Protein AF-A0A814SJB3-F1 (afdb_monomer)

pLDDT: mean 70.41, std 17.56, range [35.12, 92.81]

Structure (mmCIF, N/CA/C/O backbone):
data_AF-A0A814SJB3-F1
#
_entry.id   AF-A0A814SJB3-F1
#
loop_
_atom_site.group_PDB
_atom_site.id
_atom_site.type_symbol
_atom_site.label_atom_id
_atom_site.label_alt_id
_atom_site.label_comp_id
_atom_site.label_asym_id
_atom_site.label_entity_id
_atom_site.label_seq_id
_atom_site.pdbx_PDB_ins_code
_atom_site.Cartn_x
_atom_site.Cartn_y
_atom_site.Cartn_z
_atom_site.occupancy
_atom_site.B_iso_or_equiv
_atom_site.auth_seq_id
_atom_site.auth_comp_id
_atom_site.auth_asym_id
_atom_site.auth_atom_id
_atom_site.pdbx_PDB_model_num
ATOM 1 N N . MET A 1 1 ? -12.995 17.004 39.847 1.00 42.00 1 MET A N 1
ATOM 2 C CA . MET A 1 1 ? -12.970 17.466 38.442 1.00 42.00 1 MET A CA 1
ATOM 3 C C . MET A 1 1 ? -11.602 18.059 38.193 1.00 42.00 1 MET A C 1
ATOM 5 O O . MET A 1 1 ? -11.285 19.105 38.742 1.00 42.00 1 MET A O 1
ATOM 9 N N . ASP A 1 2 ? -10.776 17.293 37.499 1.00 42.28 2 ASP A N 1
ATOM 10 C CA . ASP A 1 2 ? -9.325 17.424 37.468 1.00 42.28 2 ASP A CA 1
ATOM 11 C C . ASP A 1 2 ? -8.853 18.627 36.618 1.00 42.28 2 ASP A C 1
ATOM 13 O O . ASP A 1 2 ? -9.496 19.002 35.632 1.00 42.28 2 ASP A O 1
ATOM 17 N N . LEU A 1 3 ? -7.743 19.263 37.012 1.00 37.38 3 LEU A N 1
ATOM 18 C CA . LEU A 1 3 ? -7.146 20.431 36.334 1.00 37.38 3 LEU A CA 1
ATOM 19 C C . LEU A 1 3 ? -6.819 20.128 34.859 1.00 37.38 3 LEU A C 1
ATOM 21 O O . LEU A 1 3 ? -6.894 21.016 34.003 1.00 37.38 3 LEU A O 1
ATOM 25 N N . SER A 1 4 ? -6.545 18.856 34.557 1.00 51.12 4 SER A N 1
ATOM 26 C CA . SER A 1 4 ? -6.385 18.295 33.213 1.00 51.12 4 SER A CA 1
ATOM 27 C C . SER A 1 4 ? -7.613 18.559 32.326 1.00 51.12 4 SER A C 1
ATOM 29 O O . SER A 1 4 ? -7.476 19.128 31.241 1.00 51.12 4 SER A O 1
ATOM 31 N N . HIS A 1 5 ? -8.819 18.278 32.826 1.00 47.84 5 HIS A N 1
ATOM 32 C CA . HIS A 1 5 ? -10.085 18.407 32.102 1.00 47.84 5 HIS A CA 1
ATOM 33 C C . HIS A 1 5 ? -10.457 19.870 31.806 1.00 47.84 5 HIS A C 1
ATOM 35 O O . HIS A 1 5 ? -10.924 20.190 30.713 1.00 47.84 5 HIS A O 1
ATOM 41 N N . ARG A 1 6 ? -10.203 20.796 32.745 1.00 47.91 6 ARG A N 1
ATOM 42 C CA . ARG A 1 6 ? -10.391 22.244 32.503 1.00 47.91 6 ARG A CA 1
ATOM 43 C C . ARG A 1 6 ? -9.400 22.783 31.475 1.00 47.91 6 ARG A C 1
ATOM 45 O O . ARG A 1 6 ? -9.793 23.553 30.603 1.00 47.91 6 ARG A O 1
ATOM 52 N N . SER A 1 7 ? -8.136 22.358 31.548 1.00 51.00 7 SER A N 1
ATOM 53 C CA . SER A 1 7 ? -7.118 22.756 30.568 1.00 51.00 7 SER A CA 1
ATOM 54 C C . SER A 1 7 ? -7.444 22.247 29.159 1.00 51.00 7 SER A C 1
ATOM 56 O O . SER A 1 7 ? -7.226 22.961 28.183 1.00 51.00 7 SER A O 1
ATOM 58 N N . PHE A 1 8 ? -8.026 21.050 29.064 1.00 53.66 8 PHE A N 1
ATOM 59 C CA . PHE A 1 8 ? -8.480 20.446 27.818 1.00 53.66 8 PHE A CA 1
ATOM 60 C C . PHE A 1 8 ? -9.672 21.206 27.216 1.00 53.66 8 PHE A C 1
ATOM 62 O O . PHE A 1 8 ? -9.621 21.599 26.054 1.00 53.66 8 PHE A O 1
ATOM 69 N N . GLN A 1 9 ? -10.703 21.496 28.017 1.00 52.62 9 GLN A N 1
ATOM 70 C CA . GLN A 1 9 ? -11.877 22.264 27.581 1.00 52.62 9 GLN A CA 1
ATOM 71 C C . GLN A 1 9 ? -11.512 23.674 27.096 1.00 52.62 9 GLN A C 1
ATOM 73 O O . GLN A 1 9 ? -12.018 24.116 26.070 1.00 52.62 9 GLN A O 1
ATOM 78 N N . LEU A 1 10 ? -10.585 24.358 27.775 1.00 51.97 10 LEU A N 1
ATOM 79 C CA . LEU A 1 10 ? -10.090 25.675 27.354 1.00 51.97 10 LEU A CA 1
ATOM 80 C C . LEU A 1 10 ? -9.349 25.616 26.014 1.00 51.97 10 LEU A C 1
ATOM 82 O O . LEU A 1 10 ? -9.573 26.463 25.152 1.00 51.97 10 LEU A O 1
ATOM 86 N N . ARG A 1 11 ? -8.496 24.604 25.811 1.00 55.56 11 ARG A N 1
ATOM 87 C CA . ARG A 1 11 ? -7.785 24.411 24.538 1.00 55.56 11 ARG A CA 1
ATOM 88 C C . ARG A 1 11 ? -8.739 24.045 23.407 1.00 55.56 11 ARG A C 1
ATOM 90 O O . ARG A 1 11 ? -8.587 24.570 22.314 1.00 55.56 11 ARG A O 1
ATOM 97 N N . LEU A 1 12 ? -9.729 23.195 23.675 1.00 55.12 12 LEU A N 1
ATOM 98 C CA . LEU A 1 12 ? -10.770 22.819 22.722 1.00 55.12 12 LEU A CA 1
ATOM 99 C C . LEU A 1 12 ? -11.645 24.021 22.335 1.00 55.12 12 LEU A C 1
ATOM 101 O O . LEU A 1 12 ? -11.939 24.217 21.158 1.00 55.12 12 LEU A O 1
ATOM 105 N N . HIS A 1 13 ? -12.012 24.860 23.305 1.00 57.00 13 HIS A N 1
ATOM 106 C CA . HIS A 1 13 ? -12.798 26.063 23.053 1.00 57.00 13 HIS A CA 1
ATOM 107 C C . HIS A 1 13 ? -11.998 27.114 22.270 1.00 57.00 13 HIS A C 1
ATOM 109 O O . HIS A 1 13 ? -12.522 27.686 21.314 1.00 57.00 13 HIS A O 1
ATOM 115 N N . ALA A 1 14 ? -10.713 27.302 22.598 1.00 53.25 14 ALA A N 1
ATOM 116 C CA . ALA A 1 14 ? -9.792 28.108 21.797 1.00 53.25 14 ALA A CA 1
ATOM 117 C C . ALA A 1 14 ? -9.692 27.582 20.357 1.00 53.25 14 ALA A C 1
ATOM 119 O O . ALA A 1 14 ? -9.569 28.364 19.420 1.00 53.25 14 ALA A O 1
ATOM 120 N N . PHE A 1 15 ? -9.822 26.265 20.178 1.00 53.88 15 PHE A N 1
ATOM 121 C CA . PHE A 1 15 ? -9.783 25.607 18.880 1.00 53.88 15 PHE A CA 1
ATOM 122 C C . PHE A 1 15 ? -11.033 25.854 18.017 1.00 53.88 15 PHE A C 1
ATOM 124 O O . PHE A 1 15 ? -10.945 26.028 16.803 1.00 53.88 15 PHE A O 1
ATOM 131 N N . GLN A 1 16 ? -12.209 25.923 18.644 1.00 53.19 16 GLN A N 1
ATOM 132 C CA . GLN A 1 16 ? -13.479 26.230 17.974 1.00 53.19 16 GLN A CA 1
ATOM 133 C C . GLN A 1 16 ? -13.567 27.680 17.467 1.00 53.19 16 GLN A C 1
ATOM 135 O O . GLN A 1 16 ? -14.375 27.963 16.586 1.00 53.19 16 GLN A O 1
ATOM 140 N N . LEU A 1 17 ? -12.729 28.585 17.983 1.00 52.19 17 LEU A N 1
ATOM 141 C CA . LEU A 1 17 ? -12.671 29.999 17.586 1.00 52.19 17 LEU A CA 1
ATOM 142 C C . LEU A 1 17 ? -11.760 30.260 16.368 1.00 52.19 17 LEU A C 1
ATOM 144 O O . LEU A 1 17 ? -11.830 31.326 15.760 1.00 52.19 17 LEU A O 1
ATOM 148 N N . ILE A 1 18 ? -10.948 29.279 15.958 1.00 51.25 18 ILE A N 1
ATOM 149 C CA . ILE A 1 18 ? -9.977 29.394 14.853 1.00 51.25 18 ILE A CA 1
ATOM 150 C C . ILE A 1 18 ? -10.600 29.575 13.443 1.00 51.25 18 ILE A C 1
ATOM 152 O O . ILE A 1 18 ? -9.919 30.159 12.600 1.00 51.25 18 ILE A O 1
ATOM 156 N N . PRO A 1 19 ? -11.863 29.199 13.119 1.00 44.31 19 PRO A N 1
ATOM 157 C CA . PRO A 1 19 ? -12.433 29.425 11.780 1.00 44.31 19 PRO A CA 1
ATOM 158 C C . PRO A 1 19 ? -12.421 30.882 11.280 1.00 44.31 19 PRO A C 1
ATOM 160 O O . PRO A 1 19 ? -12.696 31.109 10.106 1.00 44.31 19 PRO A O 1
ATOM 163 N N . GLN A 1 20 ? -12.116 31.859 12.142 1.00 49.59 20 GLN A N 1
ATOM 164 C CA . GLN A 1 20 ? -12.014 33.279 11.796 1.00 49.59 20 GLN A CA 1
ATOM 165 C C . GLN A 1 20 ? -10.610 33.734 11.350 1.00 49.59 20 GLN A C 1
ATOM 167 O O . GLN A 1 20 ? -10.449 34.887 10.957 1.00 49.59 20 GLN A O 1
ATOM 172 N N . VAL A 1 21 ? -9.591 32.869 11.397 1.00 48.34 21 VAL A N 1
ATOM 173 C CA . VAL A 1 21 ? -8.206 33.240 11.066 1.00 48.34 21 VAL A CA 1
ATOM 174 C C . VAL A 1 21 ? -7.893 32.855 9.616 1.00 48.34 21 VAL A C 1
ATOM 176 O O . VAL A 1 21 ? -7.892 31.675 9.267 1.00 48.34 21 VAL A O 1
ATOM 179 N N . GLN A 1 22 ? -7.655 33.853 8.758 1.00 44.88 22 GLN A N 1
ATOM 180 C CA . GLN A 1 22 ? -7.232 33.648 7.367 1.00 44.88 22 GLN A CA 1
ATOM 181 C C . GLN A 1 22 ? -5.849 32.974 7.290 1.00 44.88 22 GLN A C 1
ATOM 183 O O . GLN A 1 22 ? -4.973 33.185 8.126 1.00 44.88 22 GLN A O 1
ATOM 188 N N . ASN A 1 23 ? -5.691 32.128 6.273 1.00 50.22 23 ASN A N 1
ATOM 189 C CA . ASN A 1 23 ? -4.826 30.947 6.241 1.00 50.22 23 ASN A CA 1
ATOM 190 C C . ASN A 1 23 ? -3.366 31.208 5.799 1.00 50.22 23 ASN A C 1
ATOM 192 O O . ASN A 1 23 ? -2.689 30.272 5.384 1.00 50.22 23 ASN A O 1
ATOM 196 N N . ASP A 1 24 ? -2.873 32.448 5.883 1.00 45.34 24 ASP A N 1
ATOM 197 C CA . ASP A 1 24 ? -1.679 32.867 5.122 1.00 45.34 24 ASP A CA 1
ATOM 198 C C . ASP A 1 24 ? -0.420 33.129 5.970 1.00 45.34 24 ASP A C 1
ATOM 200 O O . ASP A 1 24 ? 0.583 33.615 5.453 1.00 45.34 24 ASP A O 1
ATOM 204 N N . ASN A 1 25 ? -0.425 32.807 7.270 1.00 53.53 25 ASN A N 1
ATOM 205 C CA . ASN A 1 25 ? 0.706 33.113 8.154 1.00 53.53 25 ASN A CA 1
ATOM 206 C C . ASN A 1 25 ? 1.358 31.847 8.750 1.00 53.53 25 ASN A C 1
ATOM 208 O O . ASN A 1 25 ? 0.787 31.185 9.623 1.00 53.53 25 ASN A O 1
ATOM 212 N N . CYS A 1 26 ? 2.574 31.518 8.296 1.00 47.25 26 CYS A N 1
ATOM 213 C CA . CYS A 1 26 ? 3.340 30.325 8.692 1.00 47.25 26 CYS A CA 1
ATOM 214 C C . CYS A 1 26 ? 3.561 30.204 10.211 1.00 47.25 26 CYS A C 1
ATOM 216 O O . CYS A 1 26 ? 3.592 29.094 10.749 1.00 47.25 26 CYS A O 1
ATOM 218 N N . ASP A 1 27 ? 3.681 31.328 10.920 1.00 50.53 27 ASP A N 1
ATOM 219 C CA . ASP A 1 27 ? 3.873 31.336 12.374 1.00 50.53 27 ASP A CA 1
ATOM 220 C C . ASP A 1 27 ? 2.594 30.953 13.125 1.00 50.53 27 ASP A C 1
ATOM 222 O O . ASP A 1 27 ? 2.645 30.222 14.118 1.00 50.53 27 ASP A O 1
ATOM 226 N N . ILE A 1 28 ? 1.433 31.356 12.597 1.00 56.06 28 ILE A N 1
ATOM 227 C CA . ILE A 1 28 ? 0.125 30.925 13.100 1.00 56.06 28 ILE A CA 1
ATOM 228 C C . ILE A 1 28 ? -0.043 29.426 12.843 1.00 56.06 28 ILE A C 1
ATOM 230 O O . ILE A 1 28 ? -0.414 28.699 13.760 1.00 56.06 28 ILE A O 1
ATOM 234 N N . ALA A 1 29 ? 0.313 28.925 11.656 1.00 49.00 29 ALA A N 1
ATOM 235 C CA . ALA A 1 29 ? 0.274 27.491 11.359 1.00 49.00 29 ALA A CA 1
ATOM 236 C C . ALA A 1 29 ? 1.174 26.666 12.305 1.00 49.00 29 ALA A C 1
ATOM 238 O O . ALA A 1 29 ? 0.761 25.609 12.788 1.00 49.00 29 ALA A O 1
ATOM 239 N N . ARG A 1 30 ? 2.373 27.166 12.646 1.00 52.19 30 ARG A N 1
ATOM 240 C CA . ARG A 1 30 ? 3.279 26.537 13.627 1.00 52.19 30 ARG A CA 1
ATOM 241 C C . ARG A 1 30 ? 2.713 26.517 15.045 1.00 52.19 30 ARG A C 1
ATOM 243 O O . ARG A 1 30 ? 2.756 25.476 15.705 1.00 52.19 30 ARG A O 1
ATOM 250 N N . LEU A 1 31 ? 2.173 27.641 15.512 1.00 57.50 31 LEU A N 1
ATOM 251 C CA . LEU A 1 31 ? 1.515 27.745 16.819 1.00 57.50 31 LEU A CA 1
ATOM 252 C C . LEU A 1 31 ? 0.295 26.824 16.902 1.00 57.50 31 LEU A C 1
ATOM 254 O O . LEU A 1 31 ? 0.159 26.071 17.867 1.00 57.50 31 LEU A O 1
ATOM 258 N N . LEU A 1 32 ? -0.542 26.823 15.863 1.00 54.84 32 LEU A N 1
ATOM 259 C CA . LEU A 1 32 ? -1.702 25.945 15.747 1.00 54.84 32 LEU A CA 1
ATOM 260 C C . LEU A 1 32 ? -1.299 24.472 15.720 1.00 54.84 32 LEU A C 1
ATOM 262 O O . LEU A 1 32 ? -1.929 23.666 16.397 1.00 54.84 32 LEU A O 1
ATOM 266 N N . GLY A 1 33 ? -0.226 24.111 15.017 1.00 53.88 33 GLY A N 1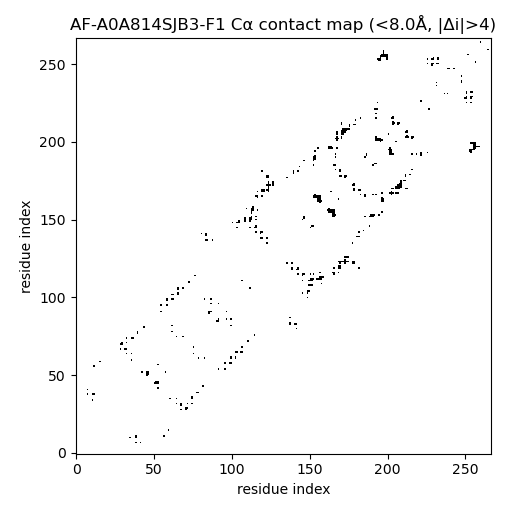
ATOM 267 C CA . GLY A 1 33 ? 0.304 22.750 15.012 1.00 53.88 33 GLY A CA 1
ATOM 268 C C . GLY A 1 33 ? 0.844 22.291 16.369 1.00 53.88 33 GLY A C 1
ATOM 269 O O . GLY A 1 33 ? 0.597 21.156 16.776 1.00 53.88 33 GLY A O 1
ATOM 270 N N . SER A 1 34 ? 1.513 23.175 17.115 1.00 58.31 34 SER A N 1
ATOM 271 C CA . SER A 1 34 ? 1.958 22.908 18.493 1.00 58.31 34 SER A CA 1
ATOM 272 C C . SER A 1 34 ? 0.775 22.729 19.456 1.00 58.31 34 SER A C 1
ATOM 274 O O . SER A 1 34 ? 0.745 21.793 20.261 1.00 58.31 34 SER A O 1
ATOM 276 N N . LEU A 1 35 ? -0.259 23.567 19.319 1.00 60.22 35 LEU A N 1
ATOM 277 C CA . LEU A 1 35 ? -1.529 23.428 20.037 1.00 60.22 35 LEU A CA 1
ATOM 278 C C . LEU A 1 35 ? -2.230 22.110 19.693 1.00 60.22 35 LEU A C 1
ATOM 280 O O . LEU A 1 35 ? -2.622 21.388 20.610 1.00 60.22 35 LEU A O 1
ATOM 284 N N . CYS A 1 36 ? -2.317 21.755 18.407 1.00 56.19 36 CYS A N 1
ATOM 285 C CA . CYS A 1 36 ? -2.839 20.466 17.955 1.00 56.19 36 CYS A CA 1
ATOM 286 C C . CYS A 1 36 ? -2.078 19.314 18.602 1.00 56.19 36 CYS A C 1
ATOM 288 O O . CYS A 1 36 ? -2.708 18.417 19.145 1.00 56.19 36 CYS A O 1
ATOM 290 N N . TYR A 1 37 ? -0.742 19.343 18.603 1.00 54.84 37 TYR A N 1
ATOM 291 C CA . TYR A 1 37 ? 0.080 18.295 19.212 1.00 54.84 37 TYR A CA 1
ATOM 292 C C . TYR A 1 37 ? -0.196 18.133 20.708 1.00 54.84 37 TYR A C 1
ATOM 294 O O . TYR A 1 37 ? -0.404 17.018 21.187 1.00 54.84 37 TYR A O 1
ATOM 302 N N . GLY A 1 38 ? -0.250 19.250 21.439 1.00 60.94 38 GLY A N 1
ATOM 303 C CA . GLY A 1 38 ? -0.580 19.249 22.861 1.00 60.94 38 GLY A CA 1
ATOM 304 C C . GLY A 1 38 ? -1.981 18.699 23.134 1.00 60.94 38 GLY A C 1
ATOM 305 O O . GLY A 1 38 ? -2.153 17.894 24.046 1.00 60.94 38 GLY A O 1
ATOM 306 N N . ILE A 1 39 ? -2.967 19.083 22.317 1.00 59.81 39 ILE A N 1
ATOM 307 C CA . ILE A 1 39 ? -4.349 18.597 22.414 1.00 59.81 39 ILE A CA 1
ATOM 308 C C . ILE A 1 39 ? -4.424 17.109 22.059 1.00 59.81 39 ILE A C 1
ATOM 310 O O . ILE A 1 39 ? -5.039 16.360 22.800 1.00 59.81 39 ILE A O 1
ATOM 314 N N . CYS A 1 40 ? -3.765 16.650 20.994 1.00 54.88 40 CYS A N 1
ATOM 315 C CA . CYS A 1 40 ? -3.742 15.240 20.590 1.00 54.88 40 CYS A CA 1
ATOM 316 C C . CYS A 1 40 ? -3.083 14.356 21.656 1.00 54.88 40 CYS A C 1
ATOM 318 O O . CYS A 1 40 ? -3.580 13.275 21.959 1.00 54.88 40 CYS A O 1
ATOM 320 N N . GLY A 1 41 ? -1.991 14.827 22.268 1.00 55.59 41 GLY A N 1
ATOM 321 C CA . GLY A 1 41 ? -1.336 14.128 23.373 1.00 55.59 41 GLY A CA 1
ATOM 322 C C . GLY A 1 41 ? -2.204 14.047 24.631 1.00 55.59 41 GLY A C 1
ATOM 323 O O . GLY A 1 41 ? -2.200 13.023 25.310 1.00 55.59 41 GLY A O 1
ATOM 324 N N . GLN A 1 42 ? -2.975 15.097 24.931 1.00 57.84 42 GLN A N 1
ATOM 325 C CA . GLN A 1 42 ? -3.941 15.082 26.032 1.00 57.84 42 GLN A CA 1
ATOM 326 C C . GLN A 1 42 ? -5.165 14.218 25.709 1.00 57.84 42 GLN A C 1
ATOM 328 O O . GLN A 1 42 ? -5.565 13.435 26.556 1.00 57.84 42 GLN A O 1
ATOM 333 N N . LEU A 1 43 ? -5.705 14.289 24.488 1.00 53.84 43 LEU A N 1
ATOM 334 C CA . LEU A 1 43 ? -6.786 13.430 23.997 1.00 53.84 43 LEU A CA 1
ATOM 335 C C . LEU A 1 43 ? -6.443 11.950 24.123 1.00 53.84 43 LEU A C 1
ATOM 337 O O . LEU A 1 43 ? -7.298 11.172 24.519 1.00 53.84 43 LEU A O 1
ATOM 341 N N . PHE A 1 44 ? -5.205 11.570 23.798 1.00 50.56 44 PHE A N 1
ATOM 342 C CA . PHE A 1 44 ? -4.746 10.192 23.931 1.00 50.56 44 PHE A CA 1
ATOM 343 C C . PHE A 1 44 ? -4.785 9.720 25.388 1.00 50.56 44 PHE A C 1
ATOM 345 O O . PHE A 1 44 ? -5.361 8.676 25.663 1.00 50.56 44 PHE A O 1
ATOM 352 N N . ARG A 1 45 ? -4.249 10.518 26.325 1.00 49.06 45 ARG A N 1
ATOM 353 C CA . ARG A 1 45 ? -4.290 10.187 27.762 1.00 49.06 45 ARG A CA 1
ATOM 354 C C . ARG A 1 45 ? -5.715 10.148 28.301 1.00 49.06 45 ARG A C 1
ATOM 356 O O . ARG A 1 45 ? -6.082 9.215 28.991 1.00 49.06 45 ARG A O 1
ATOM 363 N N . VAL A 1 46 ? -6.529 11.135 27.934 1.00 51.41 46 VAL A N 1
ATOM 364 C CA . VAL A 1 46 ? -7.947 11.222 28.310 1.00 51.41 46 VAL A CA 1
ATOM 365 C C . VAL A 1 46 ? -8.730 10.028 27.745 1.00 51.41 46 VAL A C 1
ATOM 367 O O . VAL A 1 46 ? -9.621 9.523 28.414 1.00 51.41 46 VAL A O 1
ATOM 370 N N . TRP A 1 47 ? -8.385 9.535 26.550 1.00 48.88 47 TRP A N 1
ATOM 371 C CA . TRP A 1 47 ? -8.991 8.336 25.965 1.00 48.88 47 TRP A CA 1
ATOM 372 C C . TRP A 1 47 ? -8.525 7.037 26.636 1.00 48.88 47 TRP A C 1
ATOM 374 O O . TRP A 1 47 ? -9.360 6.172 26.882 1.00 48.88 47 TRP A O 1
ATOM 384 N N . GLU A 1 48 ? -7.236 6.904 26.972 1.00 46.91 48 GLU A N 1
ATOM 385 C CA . GLU A 1 48 ? -6.739 5.791 27.803 1.00 46.91 48 GLU A CA 1
ATOM 386 C C . GLU A 1 48 ? -7.400 5.772 29.190 1.00 46.91 48 GLU A C 1
ATOM 388 O O . GLU A 1 48 ? -7.629 4.702 29.746 1.00 46.91 48 GLU A O 1
ATOM 393 N N . GLU A 1 49 ? -7.750 6.942 29.727 1.00 47.66 49 GLU A N 1
ATOM 394 C CA . GLU A 1 49 ? -8.389 7.119 31.036 1.00 47.66 49 GLU A CA 1
ATOM 395 C C . GLU A 1 49 ? -9.937 7.119 30.983 1.00 47.66 49 GLU A C 1
ATOM 397 O O . GLU A 1 49 ? -10.583 7.508 31.956 1.00 47.66 49 GLU A O 1
ATOM 402 N N . ASP A 1 50 ? -10.556 6.685 29.872 1.00 45.06 50 ASP A N 1
ATOM 403 C CA . ASP A 1 50 ? -12.022 6.602 29.678 1.00 45.06 50 ASP A CA 1
ATOM 404 C C . ASP A 1 50 ? -12.785 7.940 29.848 1.00 45.06 50 ASP A C 1
ATOM 406 O O . ASP A 1 50 ? -14.010 7.985 30.015 1.00 45.06 50 ASP A O 1
ATOM 410 N N . ALA A 1 51 ? -12.087 9.071 29.762 1.00 47.28 51 ALA A N 1
ATOM 411 C CA . ALA A 1 51 ? -12.690 10.383 29.911 1.00 47.28 51 ALA A CA 1
ATOM 412 C C . ALA A 1 51 ? -13.390 10.846 28.613 1.00 47.28 51 ALA A C 1
ATOM 414 O O . ALA A 1 51 ? -12.902 10.719 27.488 1.00 47.28 51 ALA A O 1
ATOM 415 N N . PHE A 1 52 ? -14.603 11.371 28.795 1.00 45.72 52 PHE A N 1
ATOM 416 C CA . PHE A 1 52 ? -15.620 11.606 27.768 1.00 45.72 52 PHE A CA 1
ATOM 417 C C . PHE A 1 52 ? -15.258 12.787 26.847 1.00 45.72 52 PHE A C 1
ATOM 419 O O . PHE A 1 52 ? -15.712 13.916 27.033 1.00 45.72 52 PHE A O 1
ATOM 426 N N . VAL A 1 53 ? -14.432 12.554 25.828 1.00 54.00 53 VAL A N 1
ATOM 427 C CA . VAL A 1 53 ? -14.279 13.512 24.724 1.00 54.00 53 VAL A CA 1
ATOM 428 C C . VAL A 1 53 ? -15.473 13.352 23.786 1.00 54.00 53 VAL A C 1
ATOM 430 O O . VAL A 1 53 ? -15.731 12.254 23.293 1.00 54.00 53 VAL A O 1
ATOM 433 N N . SER A 1 54 ? -16.211 14.434 23.523 1.00 56.81 54 SER A N 1
ATOM 434 C CA . SER A 1 54 ? -17.328 14.387 22.574 1.00 56.81 54 SER A CA 1
ATOM 435 C C . SER A 1 54 ? -16.832 14.078 21.158 1.00 56.81 54 SER A C 1
ATOM 437 O O . SER A 1 54 ? -15.811 14.604 20.708 1.00 56.81 54 SER A O 1
ATOM 439 N N . ILE A 1 55 ? -17.572 13.229 20.441 1.00 55.34 55 ILE A N 1
ATOM 440 C CA . ILE A 1 55 ? -17.231 12.805 19.076 1.00 55.34 55 ILE A CA 1
ATOM 441 C C . ILE A 1 55 ? -17.125 14.014 18.135 1.00 55.34 55 ILE A C 1
ATOM 443 O O . ILE A 1 55 ? -16.186 14.091 17.343 1.00 55.34 55 ILE A O 1
ATOM 447 N N . ASP A 1 56 ? -17.998 15.011 18.294 1.00 54.81 56 ASP A N 1
ATOM 448 C CA . ASP A 1 56 ? -17.953 16.262 17.527 1.00 54.81 56 ASP A CA 1
ATOM 449 C C . ASP A 1 56 ? -16.613 16.992 17.674 1.00 54.81 56 ASP A C 1
ATOM 451 O O . ASP A 1 56 ? -16.047 17.486 16.699 1.00 54.81 56 ASP A O 1
ATOM 455 N N . SER A 1 57 ? -16.049 17.000 18.882 1.00 59.25 57 SER A N 1
ATOM 456 C CA . SER A 1 57 ? -14.749 17.616 19.154 1.00 59.25 57 SER A CA 1
ATOM 457 C C . SER A 1 57 ? -13.614 16.876 18.455 1.00 59.25 57 SER A C 1
ATOM 459 O O . SER A 1 57 ? -12.707 17.504 17.913 1.00 59.25 57 SER A O 1
ATOM 461 N N . LEU A 1 58 ? -13.685 15.545 18.404 1.00 58.12 58 LEU A N 1
ATOM 462 C CA . LEU A 1 58 ? -12.713 14.712 17.695 1.00 58.12 58 LEU A CA 1
ATOM 463 C C . LEU A 1 58 ? -12.798 14.914 16.180 1.00 58.12 58 LEU A C 1
ATOM 465 O O . LEU A 1 58 ? -11.764 15.043 15.529 1.00 58.12 58 LEU A O 1
ATOM 469 N N . VAL A 1 59 ? -14.007 15.012 15.620 1.00 56.72 59 VAL A N 1
ATOM 470 C CA . VAL A 1 59 ? -14.223 15.303 14.193 1.00 56.72 59 VAL A CA 1
ATOM 471 C C . VAL A 1 59 ? -13.704 16.698 13.832 1.00 56.72 59 VAL A C 1
ATOM 473 O O . VAL A 1 59 ? -13.075 16.868 12.786 1.00 56.72 59 VAL A O 1
ATOM 476 N N . ILE A 1 60 ? -13.917 17.698 14.691 1.00 59.75 60 ILE A N 1
ATOM 477 C CA . ILE A 1 60 ? -13.378 19.053 14.503 1.00 59.75 60 ILE A CA 1
ATOM 478 C C . ILE A 1 60 ? -11.846 19.021 14.517 1.00 59.75 60 ILE A C 1
ATOM 480 O O . ILE A 1 60 ? -11.223 19.538 13.590 1.00 59.75 60 ILE A O 1
ATOM 484 N N . ILE A 1 61 ? -11.237 18.376 15.515 1.00 59.50 61 ILE A N 1
ATOM 485 C CA . ILE A 1 61 ? -9.776 18.272 15.642 1.00 59.50 61 ILE A CA 1
ATOM 486 C C . ILE A 1 61 ? -9.178 17.523 14.448 1.00 59.50 61 ILE A C 1
ATOM 488 O O . ILE A 1 61 ? -8.208 18.000 13.860 1.00 59.50 61 ILE A O 1
ATOM 492 N N . ALA A 1 62 ? -9.785 16.412 14.026 1.00 58.50 62 ALA A N 1
ATOM 493 C CA . ALA A 1 62 ? -9.389 15.675 12.829 1.00 58.50 62 ALA A CA 1
ATOM 494 C C . ALA A 1 62 ? -9.455 16.564 11.576 1.00 58.50 62 ALA A C 1
ATOM 496 O O . ALA A 1 62 ? -8.485 16.691 10.838 1.00 58.50 62 ALA A O 1
ATOM 497 N N . ASN A 1 63 ? -10.573 17.255 11.347 1.00 57.97 63 ASN A N 1
ATOM 498 C CA . ASN A 1 63 ? -10.731 18.120 10.176 1.00 57.97 63 ASN A CA 1
ATOM 499 C C . ASN A 1 63 ? -9.714 19.264 10.121 1.00 57.97 63 ASN A C 1
ATOM 501 O O . ASN A 1 63 ? -9.269 19.636 9.037 1.00 57.97 63 ASN A O 1
ATOM 505 N N . TRP A 1 64 ? -9.364 19.840 11.266 1.00 57.38 64 TRP A N 1
ATOM 506 C CA . TRP A 1 64 ? -8.396 20.931 11.349 1.00 57.38 64 TRP A CA 1
ATOM 507 C C . TRP A 1 64 ? -6.959 20.469 11.205 1.00 57.38 64 TRP A C 1
ATOM 509 O O . TRP A 1 64 ? -6.195 21.095 10.480 1.00 57.38 64 TRP A O 1
ATOM 519 N N . THR A 1 65 ? -6.588 19.372 11.851 1.00 56.88 65 THR A N 1
ATOM 520 C CA . THR A 1 65 ? -5.246 18.799 11.702 1.00 56.88 65 THR A CA 1
ATOM 521 C C . THR A 1 65 ? -4.974 18.411 10.257 1.00 56.88 65 THR A C 1
ATOM 523 O O . THR A 1 65 ? -3.954 18.822 9.716 1.00 56.88 65 THR A O 1
ATOM 526 N N . PHE A 1 66 ? -5.944 17.800 9.569 1.00 57.47 66 PHE A N 1
ATOM 527 C CA . PHE A 1 66 ? -5.821 17.536 8.134 1.00 57.47 66 PHE A CA 1
ATOM 528 C C . PHE A 1 66 ? -5.807 18.798 7.254 1.00 57.47 66 PHE A C 1
ATOM 530 O O . PHE A 1 66 ? -5.277 18.753 6.147 1.00 57.47 66 PHE A O 1
ATOM 537 N N . LYS A 1 67 ? -6.357 19.931 7.712 1.00 53.41 67 LYS A N 1
ATOM 538 C CA . LYS A 1 67 ? -6.223 21.227 7.018 1.00 53.41 67 LYS A CA 1
ATOM 539 C C . LYS A 1 67 ? -4.864 21.890 7.263 1.00 53.41 67 LYS A C 1
ATOM 541 O O . LYS A 1 67 ? -4.343 22.537 6.364 1.00 53.41 67 LYS A O 1
ATOM 546 N N . LEU A 1 68 ? -4.297 21.726 8.457 1.00 51.28 68 LEU A N 1
ATOM 547 C CA . LEU A 1 68 ? -2.979 22.246 8.849 1.00 51.28 68 LEU A CA 1
ATOM 548 C C . LEU A 1 68 ? -1.815 21.364 8.344 1.00 51.28 68 LEU A C 1
ATOM 550 O O . LEU A 1 68 ? -0.659 21.782 8.383 1.00 51.28 68 LEU A O 1
ATOM 554 N N . ASN A 1 69 ? -2.134 20.176 7.819 1.00 50.66 69 ASN A N 1
ATOM 555 C CA . ASN A 1 69 ? -1.254 19.120 7.293 1.00 50.66 69 ASN A CA 1
ATOM 556 C C . ASN A 1 69 ? -0.299 19.543 6.163 1.00 50.66 69 ASN A C 1
ATOM 558 O O . ASN A 1 69 ? 0.510 18.738 5.715 1.00 50.66 69 ASN A O 1
ATOM 562 N N . ALA A 1 70 ? -0.375 20.783 5.675 1.00 48.75 70 ALA A N 1
ATOM 563 C CA . ALA A 1 70 ? 0.624 21.313 4.750 1.00 48.75 70 ALA A CA 1
ATOM 564 C C . ALA A 1 70 ? 1.983 21.599 5.431 1.00 48.75 70 ALA A C 1
ATOM 566 O O . ALA A 1 70 ? 2.961 21.807 4.721 1.00 48.75 70 ALA A O 1
ATOM 567 N N . PHE A 1 71 ? 2.072 21.614 6.774 1.00 41.50 71 PHE A N 1
ATOM 568 C CA . PHE A 1 71 ? 3.241 22.182 7.467 1.00 41.50 71 PHE A CA 1
ATOM 569 C C . PHE A 1 71 ? 3.990 21.297 8.494 1.00 41.50 71 PHE A C 1
ATOM 571 O O . PHE A 1 71 ? 5.130 21.644 8.806 1.00 41.50 71 PHE A O 1
ATOM 578 N N . LEU A 1 72 ? 3.443 20.203 9.064 1.00 47.12 72 LEU A N 1
ATOM 579 C CA . LEU A 1 72 ? 4.058 19.541 10.248 1.00 47.12 72 LEU A CA 1
ATOM 580 C C . LEU A 1 72 ? 3.849 18.002 10.346 1.00 47.12 72 LEU A C 1
ATOM 582 O O . LEU A 1 72 ? 3.041 17.527 11.135 1.00 47.12 72 LEU A O 1
ATOM 586 N N . GLY A 1 73 ? 4.678 17.205 9.661 1.00 49.91 73 GLY A N 1
ATOM 587 C CA . GLY A 1 73 ? 4.487 15.748 9.478 1.00 49.91 73 GLY A CA 1
ATOM 588 C C . GLY A 1 73 ? 4.578 14.777 10.683 1.00 49.91 73 GLY A C 1
ATOM 589 O O . GLY A 1 73 ? 4.265 13.604 10.515 1.00 49.91 73 GLY A O 1
ATOM 590 N N . TYR A 1 74 ? 4.989 15.181 11.897 1.00 48.81 74 TYR A N 1
ATOM 591 C CA . TYR A 1 74 ? 5.169 14.238 13.036 1.00 48.81 74 TYR A CA 1
ATOM 592 C C . TYR A 1 74 ? 3.966 14.129 13.988 1.00 48.81 74 TYR A C 1
ATOM 594 O O . TYR A 1 74 ? 3.801 13.123 14.680 1.00 48.81 74 TYR A O 1
ATOM 602 N N . THR A 1 75 ? 3.124 15.158 14.057 1.00 50.62 75 THR A N 1
ATOM 603 C CA . THR A 1 75 ? 1.947 15.203 14.945 1.00 50.62 75 THR A CA 1
ATOM 604 C C . THR A 1 75 ? 0.790 14.356 14.398 1.00 50.62 75 THR A C 1
ATOM 606 O O . THR A 1 75 ? -0.108 13.955 15.138 1.00 50.62 75 THR A O 1
ATOM 609 N N . GLU A 1 76 ? 0.859 14.032 13.109 1.00 58.59 76 GLU A N 1
ATOM 610 C CA . GLU A 1 76 ? -0.221 13.464 12.311 1.00 58.59 76 GLU A CA 1
ATOM 611 C C . GLU A 1 76 ? -0.402 11.955 12.546 1.00 58.59 76 GLU A C 1
ATOM 613 O O . GLU A 1 76 ? -1.523 11.453 12.563 1.00 58.59 76 GLU A O 1
ATOM 618 N N . ILE A 1 77 ? 0.690 11.233 12.816 1.00 61.06 77 ILE A N 1
ATOM 619 C CA . ILE A 1 77 ? 0.693 9.769 12.953 1.00 61.06 77 ILE A CA 1
ATOM 620 C C . ILE A 1 77 ? -0.138 9.308 14.158 1.00 61.06 77 ILE A C 1
ATOM 622 O O . ILE A 1 77 ? -1.015 8.455 14.026 1.00 61.06 77 ILE A O 1
ATOM 626 N N . LYS A 1 78 ? 0.098 9.904 15.335 1.00 60.72 78 LYS A N 1
ATOM 627 C CA . LYS A 1 78 ? -0.623 9.545 16.569 1.00 60.72 78 LYS A CA 1
ATOM 628 C C . LYS A 1 78 ? -2.104 9.894 16.490 1.00 60.72 78 LYS A C 1
ATOM 630 O O . LYS A 1 78 ? -2.941 9.160 17.003 1.00 60.72 78 LYS A O 1
ATOM 635 N N . LEU A 1 79 ? -2.443 11.012 15.853 1.00 63.59 79 LEU A N 1
ATOM 636 C CA . LEU A 1 79 ? -3.839 11.385 15.682 1.00 63.59 79 LEU A CA 1
ATOM 637 C C . LEU A 1 79 ? -4.548 10.450 14.702 1.00 63.59 79 LEU A C 1
ATOM 639 O O . LEU A 1 79 ? -5.689 10.068 14.946 1.00 63.59 79 LEU A O 1
ATOM 643 N N . LEU A 1 80 ? -3.875 10.043 13.627 1.00 67.50 80 LEU A N 1
ATOM 644 C CA . LEU A 1 80 ? -4.428 9.087 12.678 1.00 67.50 80 LEU A CA 1
ATOM 645 C C . LEU A 1 80 ? -4.641 7.712 13.330 1.00 67.50 80 LEU A C 1
ATOM 647 O O . LEU A 1 80 ? -5.676 7.094 13.104 1.00 67.50 80 LEU A O 1
ATOM 651 N N . GLU A 1 81 ? -3.733 7.276 14.206 1.00 66.81 81 GLU A N 1
ATOM 652 C CA . GLU A 1 81 ? -3.932 6.096 15.061 1.00 66.81 81 GLU A CA 1
ATOM 653 C C . GLU A 1 81 ? -5.201 6.207 15.910 1.00 66.81 81 GLU A C 1
ATOM 655 O O . GLU A 1 81 ? -6.029 5.298 15.892 1.00 66.81 81 GLU A O 1
ATOM 660 N N . ILE A 1 82 ? -5.402 7.341 16.587 1.00 65.88 82 ILE A N 1
ATOM 661 C CA . ILE A 1 82 ? -6.607 7.594 17.390 1.00 65.88 82 ILE A CA 1
ATOM 662 C C . ILE A 1 82 ? -7.860 7.580 16.510 1.00 65.88 82 ILE A C 1
ATOM 664 O O . ILE A 1 82 ? -8.826 6.898 16.839 1.00 65.88 82 ILE A O 1
ATOM 668 N N . ILE A 1 83 ? -7.856 8.288 15.377 1.00 67.88 83 ILE A N 1
ATOM 669 C CA . ILE A 1 83 ? -8.993 8.342 14.446 1.00 67.88 83 ILE A CA 1
ATOM 670 C C . ILE A 1 83 ? -9.344 6.940 13.948 1.00 67.88 83 ILE A C 1
ATOM 672 O O . ILE A 1 83 ? -10.518 6.585 13.882 1.00 67.88 83 ILE A O 1
ATOM 676 N N . ILE A 1 84 ? -8.346 6.124 13.626 1.00 69.75 84 ILE A N 1
ATOM 677 C CA . ILE A 1 84 ? -8.556 4.763 13.141 1.00 69.75 84 ILE A CA 1
ATOM 678 C C . ILE A 1 84 ? -9.101 3.859 14.252 1.00 69.75 84 ILE A C 1
ATOM 680 O O . ILE A 1 84 ? -10.070 3.135 14.012 1.00 69.75 84 ILE A O 1
ATOM 684 N N . CYS A 1 85 ? -8.560 3.946 15.470 1.00 67.19 85 CYS A N 1
ATOM 685 C CA . CYS A 1 85 ? -9.108 3.264 16.645 1.00 67.19 85 CYS A CA 1
ATOM 686 C C . CYS A 1 85 ? -10.563 3.680 16.917 1.00 67.19 85 CYS A C 1
ATOM 688 O O . CYS A 1 85 ? -11.406 2.836 17.223 1.00 67.19 85 CYS A O 1
ATOM 690 N N . LEU A 1 86 ? -10.886 4.965 16.750 1.00 65.56 86 LEU A N 1
ATOM 691 C CA . LEU A 1 86 ? -12.242 5.486 16.904 1.00 65.56 86 LEU A CA 1
ATOM 692 C C . LEU A 1 86 ? -13.181 4.938 15.831 1.00 65.56 86 LEU A C 1
ATOM 694 O O . LEU A 1 86 ? -14.232 4.416 16.193 1.00 65.56 86 LEU A O 1
ATOM 698 N N . ILE A 1 87 ? -12.797 4.987 14.548 1.00 67.94 87 ILE A N 1
ATOM 699 C CA . ILE A 1 87 ? -13.573 4.423 13.426 1.00 67.94 87 ILE A CA 1
ATOM 700 C C . ILE A 1 87 ? -13.883 2.939 13.667 1.00 67.94 87 ILE A C 1
ATOM 702 O O . ILE A 1 87 ? -14.972 2.474 13.341 1.00 67.94 87 ILE A O 1
ATOM 706 N N . GLN A 1 88 ? -12.941 2.200 14.254 1.00 67.75 88 GLN A N 1
ATOM 707 C CA . GLN A 1 88 ? -13.107 0.783 14.583 1.00 67.75 88 GLN A CA 1
ATOM 708 C C . GLN A 1 88 ? -13.953 0.543 15.840 1.00 67.75 88 GLN A C 1
ATOM 710 O O . GLN A 1 88 ? -14.469 -0.560 16.037 1.00 67.75 88 GLN A O 1
ATOM 715 N N . SER A 1 89 ? -14.118 1.551 16.697 1.00 66.75 89 SER A N 1
ATOM 716 C CA . SER A 1 89 ? -14.955 1.440 17.885 1.00 66.75 89 SER A CA 1
ATOM 717 C C . SER A 1 89 ? -16.439 1.399 17.497 1.00 66.75 89 SER A C 1
ATOM 719 O O . SER A 1 89 ? -16.920 2.184 16.681 1.00 66.75 89 SER A O 1
ATOM 721 N N . LYS A 1 90 ? -17.221 0.527 18.146 1.00 64.56 90 LYS A N 1
ATOM 722 C CA . LYS A 1 90 ? -18.691 0.485 17.986 1.00 64.56 90 LYS A CA 1
ATOM 723 C C . LYS A 1 90 ? -19.405 1.728 18.554 1.00 64.56 90 LYS A C 1
ATOM 725 O O . LYS A 1 90 ? -20.630 1.750 18.590 1.00 64.56 90 LYS A O 1
ATOM 730 N N . LYS A 1 91 ? -18.655 2.725 19.040 1.00 64.62 91 LYS A N 1
ATOM 731 C CA . LYS A 1 91 ? -19.176 3.918 19.721 1.00 64.62 91 LYS A CA 1
ATOM 732 C C . LYS A 1 91 ? -19.645 5.010 18.744 1.00 64.62 91 LYS A C 1
ATOM 734 O O . LYS A 1 91 ? -20.386 5.887 19.164 1.00 64.62 91 LYS A O 1
ATOM 739 N N . LEU A 1 92 ? -19.238 4.960 17.471 1.00 66.69 92 LEU A N 1
ATOM 740 C CA . LEU A 1 92 ? -19.596 5.960 16.455 1.00 66.69 92 LEU A CA 1
ATOM 741 C C . LEU A 1 92 ? -20.839 5.566 15.649 1.00 66.69 92 LEU A C 1
ATOM 743 O O . LEU A 1 92 ? -20.995 4.412 15.241 1.00 66.69 92 LEU A O 1
ATOM 747 N N . THR A 1 93 ? -21.663 6.556 15.313 1.00 77.12 93 THR A N 1
ATOM 748 C CA . THR A 1 93 ? -22.719 6.436 14.303 1.00 77.12 93 THR A CA 1
ATOM 749 C C . THR A 1 93 ? -22.126 6.304 12.894 1.00 77.12 93 THR A C 1
ATOM 751 O O . THR A 1 93 ? -20.994 6.711 12.620 1.00 77.12 93 THR A O 1
ATOM 754 N N . LYS A 1 94 ? -22.913 5.778 11.944 1.00 78.44 94 LYS A N 1
ATOM 755 C CA . LYS A 1 94 ? -22.487 5.666 10.534 1.00 78.44 94 LYS A CA 1
ATOM 756 C C . LYS A 1 94 ? -22.100 7.021 9.927 1.00 78.44 94 LYS A C 1
ATOM 758 O O . LYS A 1 94 ? -21.140 7.090 9.167 1.00 78.44 94 LYS A O 1
ATOM 763 N N . ASN A 1 95 ? -22.815 8.090 10.281 1.00 77.06 95 ASN A N 1
ATOM 764 C CA . ASN A 1 95 ? -22.554 9.432 9.757 1.00 77.06 95 ASN A CA 1
ATOM 765 C C . ASN A 1 95 ? -21.202 9.975 10.239 1.00 77.06 95 ASN A C 1
ATOM 767 O O . ASN A 1 95 ? -20.446 10.527 9.440 1.00 77.06 95 ASN A O 1
ATOM 771 N N . GLU A 1 96 ? -20.863 9.767 11.512 1.00 71.62 96 GLU A N 1
ATOM 772 C CA . GLU A 1 96 ? -19.579 10.196 12.081 1.00 71.62 96 GLU A CA 1
ATOM 773 C C . GLU A 1 96 ? -18.409 9.394 11.497 1.00 71.62 96 GLU A C 1
ATOM 775 O O . GLU A 1 96 ? -17.381 9.970 11.139 1.00 71.62 96 GLU A O 1
ATOM 780 N N . GLN A 1 97 ? -18.581 8.080 11.305 1.00 74.94 97 GLN A N 1
ATOM 781 C CA . GLN A 1 97 ? -17.587 7.252 10.609 1.00 74.94 97 GLN A CA 1
ATOM 782 C C . GLN A 1 97 ? -17.352 7.755 9.180 1.00 74.94 97 GLN A C 1
ATOM 784 O O . GLN A 1 97 ? -16.207 7.932 8.764 1.00 74.94 97 GLN A O 1
ATOM 789 N N . CYS A 1 98 ? -18.422 8.042 8.432 1.00 80.75 98 CYS A N 1
ATOM 790 C CA . CYS A 1 98 ? -18.312 8.604 7.087 1.00 80.75 98 CYS A CA 1
ATOM 791 C C . CYS A 1 98 ? -17.607 9.966 7.080 1.00 80.75 98 CYS A C 1
ATOM 793 O O . CYS A 1 98 ? -16.805 10.223 6.180 1.00 80.75 98 CYS A O 1
ATOM 795 N N . ALA A 1 99 ? -17.868 10.826 8.069 1.00 73.88 99 ALA A N 1
ATOM 796 C CA . ALA A 1 99 ? -17.196 12.115 8.196 1.00 73.88 99 ALA A CA 1
ATOM 797 C C . ALA A 1 99 ? -15.682 11.937 8.378 1.00 73.88 99 ALA A C 1
ATOM 799 O O . ALA A 1 99 ? -14.918 12.509 7.604 1.00 73.88 99 ALA A O 1
ATOM 800 N N . LEU A 1 100 ? -15.256 11.078 9.311 1.00 73.12 100 LEU A N 1
ATOM 801 C CA . LEU A 1 100 ? -13.837 10.799 9.557 1.00 73.12 100 LEU A CA 1
ATOM 802 C C . LEU A 1 100 ? -13.144 10.165 8.342 1.00 73.12 100 LEU A C 1
ATOM 804 O O . LEU A 1 100 ? -12.041 10.569 7.979 1.00 73.12 100 LEU A O 1
ATOM 808 N N . ILE A 1 101 ? -13.801 9.222 7.659 1.00 80.06 101 ILE A N 1
ATOM 809 C CA . ILE A 1 101 ? -13.277 8.622 6.420 1.00 80.06 101 ILE A CA 1
ATOM 810 C C . ILE A 1 101 ? -13.096 9.689 5.334 1.00 80.06 101 ILE A C 1
ATOM 812 O O . ILE A 1 101 ? -12.079 9.712 4.640 1.00 80.06 101 ILE A O 1
ATOM 816 N N . ASN A 1 102 ? -14.054 10.606 5.187 1.00 77.56 102 ASN A N 1
ATOM 817 C CA . ASN A 1 102 ? -13.937 11.708 4.235 1.00 77.56 102 ASN A CA 1
ATOM 818 C C . ASN A 1 102 ? -12.800 12.669 4.600 1.00 77.56 102 ASN A C 1
ATOM 820 O O . ASN A 1 102 ? -12.148 13.197 3.698 1.00 77.56 102 ASN A O 1
ATOM 824 N N . SER A 1 103 ? -12.516 12.862 5.887 1.00 73.56 103 SER A N 1
ATOM 825 C CA . SER A 1 103 ? -11.348 13.619 6.337 1.00 73.56 103 SER A CA 1
ATOM 826 C C . SER A 1 103 ? -10.042 12.927 5.931 1.00 73.56 103 SER A C 1
ATOM 828 O O . SER A 1 103 ? -9.175 13.579 5.355 1.00 73.56 103 SER A O 1
ATOM 830 N N . ILE A 1 104 ? -9.937 11.602 6.099 1.00 75.69 104 ILE A N 1
ATOM 831 C CA . ILE A 1 104 ? -8.761 10.825 5.659 1.00 75.69 104 ILE A CA 1
ATOM 832 C C . ILE A 1 104 ? -8.587 10.888 4.134 1.00 75.69 104 ILE A C 1
ATOM 834 O O . ILE A 1 104 ? -7.474 11.016 3.629 1.00 75.69 104 ILE A O 1
ATOM 838 N N . ARG A 1 105 ? -9.682 10.864 3.366 1.00 78.81 105 ARG A N 1
ATOM 839 C CA . ARG A 1 105 ? -9.628 11.010 1.899 1.00 78.81 105 ARG A CA 1
ATOM 840 C C . ARG A 1 105 ? -9.043 12.348 1.446 1.00 78.81 105 ARG A C 1
ATOM 842 O O . ARG A 1 105 ? -8.377 12.379 0.410 1.00 78.81 105 ARG A O 1
ATOM 849 N N . ARG A 1 106 ? -9.283 13.422 2.209 1.00 74.31 106 ARG A N 1
ATOM 850 C CA . ARG A 1 106 ? -8.781 14.781 1.936 1.00 74.31 106 ARG A CA 1
ATOM 851 C C . ARG A 1 106 ? -7.292 14.955 2.236 1.00 74.31 106 ARG A C 1
ATOM 853 O O . ARG A 1 106 ? -6.729 15.957 1.809 1.00 74.31 106 ARG A O 1
ATOM 860 N N . ILE A 1 107 ? -6.657 14.001 2.922 1.00 73.62 107 ILE A N 1
ATOM 861 C CA . ILE A 1 107 ? -5.202 13.996 3.100 1.00 73.62 107 ILE A CA 1
ATOM 862 C C . ILE A 1 107 ? -4.540 13.970 1.716 1.00 73.62 107 ILE A C 1
ATOM 864 O O . ILE A 1 107 ? -4.959 13.216 0.826 1.00 73.62 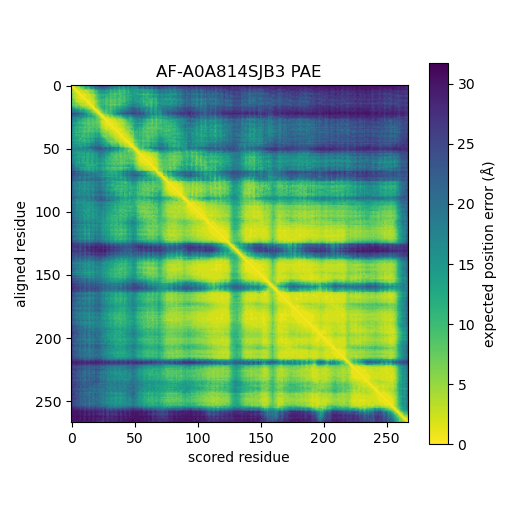107 ILE A O 1
ATOM 868 N N . GLY A 1 108 ? -3.493 14.781 1.553 1.00 69.88 108 GLY A N 1
ATOM 869 C CA . GLY A 1 108 ? -2.650 14.781 0.360 1.00 69.88 108 GLY A CA 1
ATOM 870 C C . GLY A 1 108 ? -2.091 13.391 0.044 1.00 69.88 108 GLY A C 1
ATOM 871 O O . GLY A 1 108 ? -1.960 12.529 0.916 1.00 69.88 108 GLY A O 1
ATOM 872 N N . THR A 1 109 ? -1.771 13.145 -1.223 1.00 74.81 109 THR A N 1
ATOM 873 C CA . THR A 1 109 ? -1.240 11.853 -1.687 1.00 74.81 109 THR A CA 1
ATOM 874 C C . THR A 1 109 ? 0.033 11.461 -0.941 1.00 74.81 109 THR A C 1
ATOM 876 O O . THR A 1 109 ? 0.112 10.341 -0.445 1.00 74.81 109 THR A O 1
ATOM 879 N N . GLU A 1 110 ? 0.967 12.394 -0.765 1.00 72.12 110 GLU A N 1
ATOM 880 C CA . GLU A 1 110 ? 2.218 12.171 -0.029 1.00 72.12 110 GLU A CA 1
ATOM 881 C C . GLU A 1 110 ? 1.980 11.796 1.437 1.00 72.12 110 GLU A C 1
ATOM 883 O O . GLU A 1 110 ? 2.567 10.838 1.935 1.00 72.12 110 GLU A O 1
ATOM 888 N N . GLY A 1 111 ? 1.057 12.490 2.112 1.00 72.81 111 GLY A N 1
ATOM 889 C CA . GLY A 1 111 ? 0.668 12.167 3.485 1.00 72.81 111 GLY A CA 1
ATOM 890 C C . GLY A 1 111 ? 0.089 10.755 3.583 1.00 72.81 111 GLY A C 1
ATOM 891 O O . GLY A 1 111 ? 0.531 9.951 4.400 1.00 72.81 111 GLY A O 1
ATOM 892 N N . LYS A 1 112 ? -0.837 10.393 2.684 1.00 78.94 112 LYS A N 1
ATOM 893 C CA . LYS A 1 112 ? -1.422 9.039 2.641 1.00 78.94 112 LYS A CA 1
ATOM 894 C C . LYS A 1 112 ? -0.368 7.951 2.424 1.00 78.94 112 LYS A C 1
ATOM 896 O O . LYS A 1 112 ? -0.434 6.910 3.077 1.00 78.94 112 LYS A O 1
ATOM 901 N N . GLN A 1 113 ? 0.603 8.191 1.545 1.00 80.31 113 GLN A N 1
ATOM 902 C CA . GLN A 1 113 ? 1.715 7.268 1.289 1.00 80.31 113 GLN A CA 1
ATOM 903 C C . GLN A 1 113 ? 2.642 7.147 2.507 1.00 80.31 113 GLN A C 1
ATOM 905 O O . GLN A 1 113 ? 3.039 6.039 2.882 1.00 80.31 113 GLN A O 1
ATOM 910 N N . HIS A 1 114 ? 2.938 8.267 3.171 1.00 77.88 114 HIS A N 1
ATOM 911 C CA . HIS A 1 114 ? 3.713 8.283 4.408 1.00 77.88 114 HIS A CA 1
ATOM 912 C C . HIS A 1 114 ? 3.028 7.468 5.513 1.00 77.88 114 HIS A C 1
ATOM 914 O O . HIS A 1 114 ? 3.653 6.582 6.093 1.00 77.88 114 HIS A O 1
ATOM 920 N N . PHE A 1 115 ? 1.728 7.673 5.752 1.00 78.81 115 PHE A N 1
ATOM 921 C CA . PHE A 1 115 ? 0.995 6.891 6.752 1.00 78.81 115 PHE A CA 1
ATOM 922 C C . PHE A 1 115 ? 0.958 5.405 6.413 1.00 78.81 115 PHE A C 1
ATOM 924 O O . PHE A 1 115 ? 1.225 4.575 7.280 1.00 78.81 115 PHE A O 1
ATOM 931 N N . LEU A 1 116 ? 0.665 5.058 5.156 1.00 85.19 116 LEU A N 1
ATOM 932 C CA . LEU A 1 116 ? 0.617 3.662 4.723 1.00 85.19 116 LEU A CA 1
ATOM 933 C C . LEU A 1 116 ? 1.946 2.954 5.015 1.00 85.19 116 LEU A C 1
ATOM 935 O O . LEU A 1 116 ? 1.966 1.891 5.635 1.00 85.19 116 LEU A O 1
ATOM 939 N N . THR A 1 117 ? 3.058 3.568 4.610 1.00 83.31 117 THR A N 1
ATOM 940 C CA . THR A 1 117 ? 4.400 3.008 4.818 1.00 83.31 117 THR A CA 1
ATOM 941 C C . THR A 1 117 ? 4.785 2.962 6.297 1.00 83.31 117 THR A C 1
ATOM 943 O O . THR A 1 117 ? 5.384 1.978 6.727 1.00 83.31 117 THR A O 1
ATOM 946 N N . TYR A 1 118 ? 4.368 3.945 7.100 1.00 81.12 118 TYR A N 1
ATOM 947 C CA . TYR A 1 118 ? 4.565 3.950 8.549 1.00 81.12 118 TYR A CA 1
ATOM 948 C C . TYR A 1 118 ? 3.874 2.770 9.252 1.00 81.12 118 TYR A C 1
ATOM 950 O O . TYR A 1 118 ? 4.524 2.039 10.003 1.00 81.12 118 TYR A O 1
ATOM 958 N N . PHE A 1 119 ? 2.581 2.531 8.999 1.00 82.38 119 PHE A N 1
ATOM 959 C CA . PHE A 1 119 ? 1.869 1.412 9.634 1.00 82.38 119 PHE A CA 1
ATOM 960 C C . PHE A 1 119 ? 2.463 0.063 9.243 1.00 82.38 119 PHE A C 1
ATOM 962 O O . PHE A 1 119 ? 2.634 -0.803 10.095 1.00 82.38 119 PHE A O 1
ATOM 969 N N . ILE A 1 120 ? 2.844 -0.101 7.976 1.00 87.25 120 ILE A N 1
ATOM 970 C CA . ILE A 1 120 ? 3.511 -1.318 7.506 1.00 87.25 120 ILE A CA 1
ATOM 971 C C . ILE A 1 120 ? 4.874 -1.490 8.187 1.00 87.25 120 ILE A C 1
ATOM 973 O O . ILE A 1 120 ? 5.220 -2.594 8.601 1.00 87.25 120 ILE A O 1
ATOM 977 N N . GLN A 1 121 ? 5.633 -0.406 8.362 1.00 84.38 121 GLN A N 1
ATOM 978 C CA . GLN A 1 121 ? 6.913 -0.438 9.067 1.00 84.38 121 GLN A CA 1
ATOM 979 C C . GLN A 1 121 ? 6.747 -0.854 10.531 1.00 84.38 121 GLN A C 1
ATOM 981 O O . GLN A 1 121 ? 7.591 -1.592 11.036 1.00 84.38 121 GLN A O 1
ATOM 986 N N . ARG A 1 122 ? 5.663 -0.438 11.201 1.00 79.94 122 ARG A N 1
ATOM 987 C CA . ARG A 1 122 ? 5.338 -0.911 12.556 1.00 79.94 122 ARG A CA 1
ATOM 988 C C . ARG A 1 122 ? 5.102 -2.417 12.583 1.00 79.94 122 ARG A C 1
ATOM 990 O O . ARG A 1 122 ? 5.688 -3.083 13.426 1.00 79.94 122 ARG A O 1
ATOM 997 N N . VAL A 1 123 ? 4.320 -2.955 11.643 1.00 83.19 123 VAL A N 1
ATOM 998 C CA . VAL A 1 123 ? 4.130 -4.415 11.519 1.00 83.19 123 VAL A CA 1
ATOM 999 C C . VAL A 1 123 ? 5.472 -5.119 11.304 1.00 83.19 123 VAL A C 1
ATOM 1001 O O . VAL A 1 123 ? 5.766 -6.113 11.956 1.00 83.19 123 VAL A O 1
ATOM 1004 N N . ALA A 1 124 ? 6.334 -4.576 10.443 1.00 82.44 124 ALA A N 1
ATOM 1005 C CA . ALA A 1 124 ? 7.638 -5.175 10.177 1.00 82.44 124 ALA A CA 1
ATOM 1006 C C . ALA A 1 124 ? 8.599 -5.146 11.388 1.00 82.44 124 ALA A C 1
ATOM 1008 O O . ALA A 1 124 ? 9.419 -6.050 11.516 1.00 82.44 124 ALA A O 1
ATOM 1009 N N . LEU A 1 125 ? 8.509 -4.133 12.266 1.00 75.25 125 LEU A N 1
ATOM 1010 C CA . LEU A 1 125 ? 9.413 -3.931 13.414 1.00 75.25 125 LEU A CA 1
ATOM 1011 C C . LEU A 1 125 ? 8.901 -4.470 14.756 1.00 75.25 125 LEU A C 1
ATOM 1013 O O . LEU A 1 125 ? 9.682 -4.512 15.704 1.00 75.25 125 LEU A O 1
ATOM 1017 N N . ASN A 1 126 ? 7.629 -4.862 14.883 1.00 63.72 126 ASN A N 1
ATOM 1018 C CA . ASN A 1 126 ? 7.019 -5.298 16.154 1.00 63.72 126 ASN A CA 1
ATOM 1019 C C . ASN A 1 126 ? 7.542 -6.653 16.690 1.00 63.72 126 ASN A C 1
ATOM 1021 O O . ASN A 1 126 ? 6.938 -7.277 17.557 1.00 63.72 126 ASN A O 1
ATOM 1025 N N . THR A 1 127 ? 8.709 -7.096 16.240 1.00 53.16 127 THR A N 1
ATO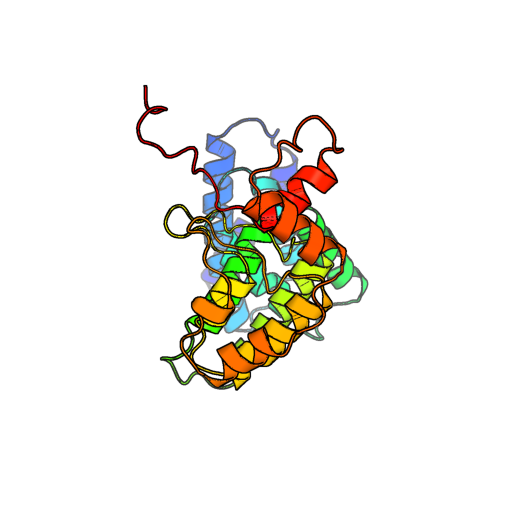M 1026 C CA . THR A 1 127 ? 9.318 -8.398 16.518 1.00 53.16 127 THR A CA 1
ATOM 1027 C C . THR A 1 127 ? 10.027 -8.502 17.875 1.00 53.16 127 THR A C 1
ATOM 1029 O O . THR A 1 127 ? 10.596 -9.550 18.168 1.00 53.16 127 THR A O 1
ATOM 1032 N N . SER A 1 128 ? 9.985 -7.476 18.739 1.00 42.69 128 SER A N 1
ATOM 1033 C CA . SER A 1 128 ? 10.724 -7.477 20.019 1.00 42.69 128 SER A CA 1
ATOM 1034 C C . SER A 1 128 ? 9.911 -7.213 21.289 1.00 42.69 128 SER A C 1
ATOM 1036 O O . SER A 1 128 ? 10.451 -7.393 22.380 1.00 42.69 128 SER A O 1
ATOM 1038 N N . VAL A 1 129 ? 8.627 -6.851 21.210 1.00 42.03 129 VAL A N 1
ATOM 1039 C CA . VAL A 1 129 ? 7.821 -6.624 22.419 1.00 42.03 129 VAL A CA 1
ATOM 1040 C C . VAL A 1 129 ? 6.572 -7.485 22.364 1.00 42.03 129 VAL A C 1
ATOM 1042 O O . VAL A 1 129 ? 5.680 -7.257 21.555 1.00 42.03 129 VAL A O 1
ATOM 1045 N N . GLN A 1 130 ? 6.511 -8.468 23.263 1.00 42.03 130 GLN A N 1
ATOM 1046 C CA . GLN A 1 130 ? 5.323 -9.258 23.576 1.00 42.03 130 GLN A CA 1
ATOM 1047 C C . GLN A 1 130 ? 4.198 -8.380 24.164 1.00 42.03 130 GLN A C 1
ATOM 1049 O O . GLN A 1 130 ? 3.798 -8.546 25.311 1.00 42.03 130 GLN A O 1
ATOM 1054 N N . GLN A 1 131 ? 3.665 -7.439 23.388 1.00 45.47 131 GLN A N 1
ATOM 1055 C CA . GLN A 1 131 ? 2.357 -6.837 23.637 1.00 45.47 131 GLN A CA 1
ATOM 1056 C C . GLN A 1 131 ? 1.363 -7.409 22.624 1.00 45.47 131 GLN A C 1
ATOM 1058 O O . GLN A 1 131 ? 0.944 -6.792 21.648 1.00 45.47 131 GLN A O 1
ATOM 1063 N N . SER A 1 132 ? 1.086 -8.686 22.879 1.00 38.38 132 SER A N 1
ATOM 1064 C CA . SER A 1 132 ? -0.178 -9.399 22.702 1.00 38.38 132 SER A CA 1
ATOM 1065 C C . SER A 1 132 ? -1.308 -8.649 21.978 1.00 38.38 132 SER A C 1
ATOM 1067 O O . SER A 1 132 ? -2.053 -7.869 22.564 1.00 38.38 132 SER A O 1
ATOM 1069 N N . GLY A 1 133 ? -1.512 -9.013 20.709 1.00 43.81 133 GLY A N 1
ATOM 1070 C CA . GLY A 1 133 ? -2.827 -9.237 20.087 1.00 43.81 133 GLY A CA 1
ATOM 1071 C C . GLY A 1 133 ? -3.701 -8.028 19.738 1.00 43.81 133 GLY A C 1
ATOM 1072 O O . GLY A 1 133 ? -4.384 -8.064 18.717 1.00 43.81 133 GLY A O 1
ATOM 1073 N N . GLN A 1 134 ? -3.687 -6.951 20.524 1.00 41.66 134 GLN A N 1
ATOM 1074 C CA . GLN A 1 134 ? -4.647 -5.853 20.371 1.00 41.66 134 GLN A CA 1
ATOM 1075 C C . GLN A 1 134 ? -4.178 -4.801 19.349 1.00 41.66 134 GLN A C 1
ATOM 1077 O O . GLN A 1 134 ? -4.983 -4.319 18.555 1.00 41.66 134 GLN A O 1
ATOM 1082 N N . PHE A 1 135 ? -2.871 -4.513 19.289 1.00 49.09 135 PHE A N 1
ATOM 1083 C CA . PHE A 1 135 ? -2.291 -3.516 18.370 1.00 49.09 135 PHE A CA 1
ATOM 1084 C C . PHE A 1 135 ? -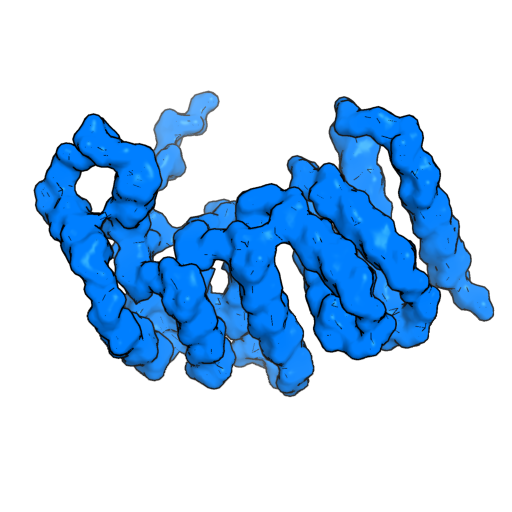2.064 -4.023 16.930 1.00 49.09 135 PHE A C 1
ATOM 1086 O O . PHE A 1 135 ? -2.022 -3.226 15.991 1.00 49.09 135 PHE A O 1
ATOM 1093 N N . SER A 1 136 ? -1.946 -5.340 16.716 1.00 59.56 136 SER A N 1
ATOM 1094 C CA . SER A 1 136 ? -1.784 -5.918 15.367 1.00 59.56 136 SER A CA 1
ATOM 1095 C C . SER A 1 136 ? -3.067 -5.764 14.534 1.00 59.56 136 SER A C 1
ATOM 1097 O O . SER A 1 136 ? -3.031 -5.324 13.382 1.00 59.56 136 SER A O 1
ATOM 1099 N N . PHE A 1 137 ? -4.228 -6.009 15.154 1.00 61.06 137 PHE A N 1
ATOM 1100 C CA . PHE A 1 137 ? -5.527 -5.876 14.492 1.00 61.06 137 PHE A CA 1
ATOM 1101 C C . PHE A 1 137 ? -5.847 -4.428 14.091 1.00 61.06 137 PHE A C 1
ATOM 1103 O O . PHE A 1 137 ? -6.330 -4.178 12.979 1.00 61.06 137 PHE A O 1
ATOM 1110 N N . THR A 1 138 ? -5.551 -3.466 14.972 1.00 67.06 138 THR A N 1
ATOM 1111 C CA . THR A 1 138 ? -5.789 -2.041 14.700 1.00 67.06 138 THR A CA 1
ATOM 1112 C C . THR A 1 138 ? -4.903 -1.541 13.560 1.00 67.06 138 THR A C 1
ATOM 1114 O O . THR A 1 138 ? -5.383 -0.806 12.694 1.00 67.06 138 THR A O 1
ATOM 1117 N N . THR A 1 139 ? -3.657 -2.025 13.490 1.00 75.81 139 THR A N 1
ATOM 1118 C CA . THR A 1 139 ? -2.684 -1.688 12.440 1.00 75.81 139 THR A CA 1
ATOM 1119 C C . THR A 1 139 ? -3.079 -2.250 11.072 1.00 75.81 139 THR A C 1
ATOM 1121 O O . THR A 1 139 ? -3.066 -1.522 10.081 1.00 75.81 139 THR A O 1
ATOM 1124 N N . PHE A 1 140 ? -3.501 -3.516 10.986 1.00 83.50 140 PHE A N 1
ATOM 1125 C CA . PHE A 1 140 ? -3.971 -4.088 9.717 1.00 83.50 140 PHE A CA 1
ATOM 1126 C C . PHE A 1 140 ? -5.184 -3.327 9.163 1.00 83.50 140 PHE A C 1
ATOM 1128 O O . PHE A 1 140 ? -5.259 -2.980 7.982 1.00 83.50 140 PHE A O 1
ATOM 1135 N N . SER A 1 141 ? -6.127 -3.013 10.046 1.00 82.06 141 SER A N 1
ATOM 1136 C CA . SER A 1 141 ? -7.319 -2.248 9.696 1.00 82.06 141 SER A CA 1
ATOM 1137 C C . SER A 1 141 ? -6.982 -0.805 9.287 1.00 82.06 141 SER A C 1
ATOM 1139 O O . SER A 1 141 ? -7.637 -0.264 8.395 1.00 82.06 141 SER A O 1
ATOM 1141 N N . ALA A 1 142 ? -5.928 -0.207 9.859 1.00 81.81 142 ALA A N 1
ATOM 1142 C CA . ALA A 1 142 ? -5.389 1.087 9.437 1.00 81.81 142 ALA A CA 1
ATOM 1143 C C . ALA A 1 142 ? -4.880 1.056 7.990 1.00 81.81 142 ALA A C 1
ATOM 1145 O O . ALA A 1 142 ? -5.268 1.893 7.174 1.00 81.81 142 ALA A O 1
ATOM 1146 N N . ILE A 1 143 ? -4.060 0.052 7.664 1.00 88.31 143 ILE A N 1
ATO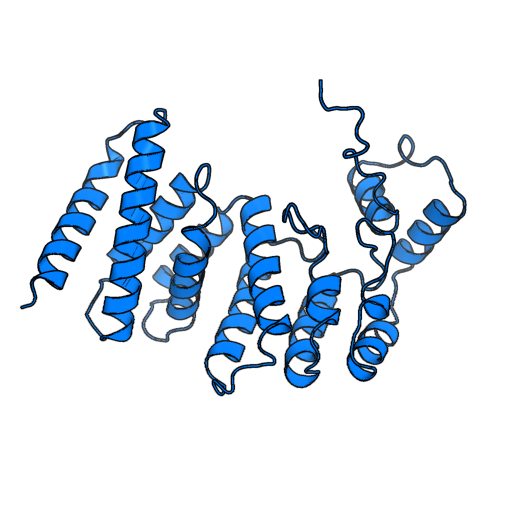M 1147 C CA . ILE A 1 143 ? -3.516 -0.172 6.317 1.00 88.31 143 ILE A CA 1
ATOM 1148 C C . ILE A 1 143 ? -4.667 -0.298 5.314 1.00 88.31 143 ILE A C 1
ATOM 1150 O O . ILE A 1 143 ? -4.702 0.410 4.307 1.00 88.31 143 ILE A O 1
ATOM 1154 N N . ARG A 1 144 ? -5.663 -1.136 5.625 1.00 89.81 144 ARG A N 1
ATOM 1155 C CA . ARG A 1 144 ? -6.843 -1.326 4.774 1.00 89.81 144 ARG A CA 1
ATOM 1156 C C . ARG A 1 144 ? -7.616 -0.026 4.550 1.00 89.81 144 ARG A C 1
ATOM 1158 O O . ARG A 1 144 ? -7.992 0.265 3.415 1.00 89.81 144 ARG A O 1
ATOM 1165 N N . LEU A 1 145 ? -7.845 0.755 5.605 1.00 86.88 145 LEU A N 1
ATOM 1166 C CA . LEU A 1 145 ? -8.576 2.019 5.525 1.00 86.88 145 LEU A CA 1
ATOM 1167 C C . LEU A 1 145 ? -7.841 3.051 4.658 1.00 86.88 145 LEU A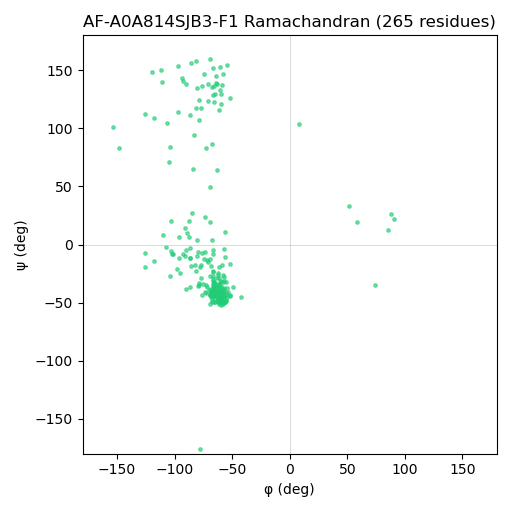 C 1
ATOM 1169 O O . LEU A 1 145 ? -8.463 3.716 3.831 1.00 86.88 145 LEU A O 1
ATOM 1173 N N . LEU A 1 146 ? -6.521 3.169 4.818 1.00 86.94 146 LEU A N 1
ATOM 1174 C CA . LEU A 1 146 ? -5.694 4.089 4.035 1.00 86.94 146 LEU A CA 1
ATOM 1175 C C . LEU A 1 146 ? -5.731 3.746 2.545 1.00 86.94 146 LEU A C 1
ATOM 1177 O O . LEU A 1 146 ? -5.935 4.638 1.720 1.00 86.94 146 LEU A O 1
ATOM 1181 N N . ILE A 1 147 ? -5.629 2.459 2.200 1.00 91.75 147 ILE A N 1
ATOM 1182 C CA . ILE A 1 147 ? -5.758 1.991 0.812 1.00 91.75 147 ILE A CA 1
ATOM 1183 C C . ILE A 1 147 ? -7.154 2.323 0.262 1.00 91.75 147 ILE A C 1
ATOM 1185 O O . ILE A 1 147 ? -7.275 2.886 -0.824 1.00 91.75 147 ILE A O 1
ATOM 1189 N N . GLN A 1 148 ? -8.220 2.087 1.038 1.00 90.19 148 GLN A N 1
ATOM 1190 C CA . GLN A 1 148 ? -9.592 2.470 0.663 1.00 90.19 148 GLN A CA 1
ATOM 1191 C C . GLN A 1 148 ? -9.787 3.988 0.501 1.00 90.19 148 GLN A C 1
ATOM 1193 O O . GLN A 1 148 ? -10.682 4.429 -0.225 1.00 90.19 148 GLN A O 1
ATOM 1198 N N . CYS A 1 149 ? -8.958 4.798 1.162 1.00 86.44 149 CYS A N 1
ATOM 1199 C CA . CYS A 1 149 ? -8.931 6.255 1.022 1.00 86.44 149 CYS A CA 1
ATOM 1200 C C . CYS A 1 149 ? -8.018 6.745 -0.120 1.00 86.44 149 CYS A C 1
ATOM 1202 O O . CYS A 1 149 ? -7.834 7.957 -0.287 1.00 86.44 149 CYS A O 1
ATOM 1204 N N . GLY A 1 150 ? -7.474 5.826 -0.926 1.00 87.00 150 GLY A N 1
ATOM 1205 C CA . GLY A 1 150 ? -6.659 6.126 -2.101 1.00 87.00 150 GLY A CA 1
ATOM 1206 C C . GLY A 1 150 ? -5.170 6.293 -1.807 1.00 87.00 150 GLY A C 1
ATOM 1207 O O . GLY A 1 150 ? -4.499 7.035 -2.521 1.00 87.00 150 GLY A O 1
ATOM 1208 N N . ALA A 1 151 ? -4.649 5.667 -0.748 1.00 86.94 151 ALA A N 1
ATOM 1209 C CA . ALA A 1 151 ? -3.207 5.497 -0.607 1.00 86.94 151 ALA A CA 1
ATOM 1210 C C . ALA A 1 151 ? -2.692 4.556 -1.709 1.00 86.94 151 ALA A C 1
ATOM 1212 O O . ALA A 1 151 ? -3.233 3.468 -1.905 1.00 86.94 151 ALA A O 1
ATOM 1213 N N . ASP A 1 152 ? -1.655 4.982 -2.427 1.00 89.19 152 ASP A N 1
ATOM 1214 C CA . ASP A 1 152 ? -1.039 4.181 -3.483 1.00 89.19 152 ASP A CA 1
ATOM 1215 C C . ASP A 1 152 ? -0.150 3.084 -2.875 1.00 89.19 152 ASP A C 1
ATOM 1217 O O . ASP A 1 152 ? 0.839 3.366 -2.196 1.00 89.19 152 ASP A O 1
ATOM 1221 N N . VAL A 1 153 ? -0.511 1.824 -3.132 1.00 91.50 153 VAL A N 1
ATOM 1222 C CA . VAL A 1 153 ? 0.181 0.622 -2.635 1.00 91.50 153 VAL A CA 1
ATOM 1223 C C . VAL A 1 153 ? 1.543 0.387 -3.282 1.00 91.50 153 VAL A C 1
ATOM 1225 O O . VAL A 1 153 ? 2.335 -0.403 -2.769 1.00 91.50 153 VAL A O 1
ATOM 1228 N N . ASN A 1 154 ? 1.823 1.058 -4.398 1.00 88.75 154 ASN A N 1
ATOM 1229 C CA . ASN A 1 154 ? 3.105 0.985 -5.079 1.00 88.75 154 ASN A CA 1
ATOM 1230 C C . ASN A 1 154 ? 3.985 2.194 -4.790 1.00 88.75 154 ASN A C 1
ATOM 1232 O O . ASN A 1 154 ? 5.148 2.157 -5.169 1.00 88.75 154 ASN A O 1
ATOM 1236 N N . ALA A 1 155 ? 3.492 3.241 -4.133 1.00 83.62 155 ALA A N 1
ATOM 1237 C CA . ALA A 1 155 ? 4.273 4.452 -3.928 1.00 83.62 155 ALA A CA 1
ATOM 1238 C C . ALA A 1 155 ? 5.591 4.191 -3.194 1.00 83.62 155 ALA A C 1
ATOM 1240 O O . ALA A 1 155 ? 5.697 3.325 -2.325 1.00 83.62 155 ALA A O 1
ATOM 1241 N N . LEU A 1 156 ? 6.605 4.971 -3.542 1.00 77.75 156 LEU A N 1
ATOM 1242 C CA . LEU A 1 156 ? 7.855 4.988 -2.804 1.00 77.75 156 LEU A CA 1
ATOM 1243 C C . LEU A 1 156 ? 7.662 5.785 -1.509 1.00 77.75 156 LEU A C 1
ATOM 1245 O O . LEU A 1 156 ? 7.044 6.844 -1.508 1.00 77.75 156 LEU A O 1
ATOM 1249 N N . SER A 1 157 ? 8.186 5.284 -0.393 1.00 69.69 157 SER A N 1
ATOM 1250 C CA . SER A 1 157 ? 8.147 6.023 0.866 1.00 69.69 157 SER A CA 1
ATOM 1251 C C . SER A 1 157 ? 8.986 7.300 0.763 1.00 69.69 157 SER A C 1
ATOM 1253 O O . SER A 1 157 ? 10.181 7.219 0.471 1.00 69.69 157 SER A O 1
ATOM 1255 N N . ASN A 1 158 ? 8.422 8.448 1.143 1.00 61.94 158 ASN A N 1
ATOM 1256 C CA . ASN A 1 158 ? 9.124 9.742 1.204 1.00 61.94 158 ASN A CA 1
ATOM 1257 C C . ASN A 1 158 ? 10.110 9.856 2.389 1.00 61.94 158 ASN A C 1
ATOM 1259 O O . ASN A 1 158 ? 10.426 10.946 2.862 1.00 61.94 158 ASN A O 1
ATOM 1263 N N . HIS A 1 159 ? 10.597 8.732 2.922 1.00 56.84 159 HIS A N 1
ATOM 1264 C CA . HIS A 1 159 ? 11.556 8.739 4.018 1.00 56.84 159 HIS A CA 1
ATOM 1265 C C . HIS A 1 159 ? 12.966 8.974 3.473 1.00 56.84 159 HIS A C 1
ATOM 1267 O O . HIS A 1 159 ? 13.519 8.125 2.776 1.00 56.84 159 HIS A O 1
ATOM 1273 N N . TRP A 1 160 ? 13.580 10.086 3.886 1.00 46.47 160 TRP A N 1
ATOM 1274 C CA . TRP A 1 160 ? 14.905 10.558 3.443 1.00 46.47 160 TRP A CA 1
ATOM 1275 C C . TRP A 1 160 ? 16.048 9.526 3.542 1.00 46.47 160 TRP A C 1
ATOM 1277 O O . TRP A 1 160 ? 17.109 9.703 2.957 1.00 46.47 160 TRP A O 1
ATOM 1287 N N . ARG A 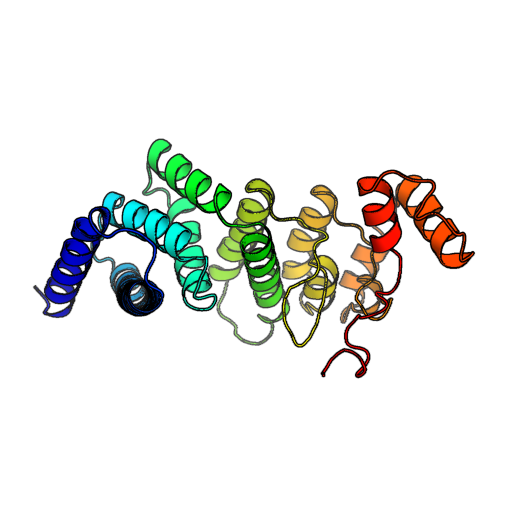1 161 ? 15.870 8.440 4.308 1.00 49.31 161 ARG A N 1
ATOM 1288 C CA . ARG A 1 161 ? 16.906 7.423 4.551 1.00 49.31 161 ARG A CA 1
ATOM 1289 C C . ARG A 1 161 ? 16.731 6.113 3.790 1.00 49.31 161 ARG A C 1
ATOM 1291 O O . ARG A 1 161 ? 17.725 5.421 3.591 1.00 49.31 161 ARG A O 1
ATOM 1298 N N . ARG A 1 162 ? 15.506 5.723 3.430 1.00 58.38 162 ARG A N 1
ATOM 1299 C CA . ARG A 1 162 ? 15.216 4.449 2.754 1.00 58.38 162 ARG A CA 1
ATOM 1300 C C . ARG A 1 162 ? 13.938 4.601 1.945 1.00 58.38 162 ARG A C 1
ATOM 1302 O O . ARG A 1 162 ? 12.851 4.532 2.504 1.00 58.38 162 ARG A O 1
ATOM 1309 N N . ILE A 1 163 ? 14.090 4.796 0.642 1.00 66.44 163 ILE A N 1
ATOM 1310 C CA . ILE A 1 163 ? 12.976 4.902 -0.295 1.00 66.44 163 ILE A CA 1
ATOM 1311 C C . ILE A 1 163 ? 12.546 3.476 -0.674 1.00 66.44 163 ILE A C 1
ATOM 1313 O O . ILE A 1 163 ? 13.144 2.851 -1.552 1.00 66.44 163 ILE A O 1
ATOM 1317 N N . ASN A 1 164 ? 11.551 2.941 0.034 1.00 73.50 164 ASN A N 1
ATOM 1318 C CA . ASN A 1 164 ? 11.028 1.586 -0.149 1.00 73.50 164 ASN A CA 1
ATOM 1319 C C . ASN A 1 164 ? 9.547 1.637 -0.524 1.00 73.50 164 ASN A C 1
ATOM 1321 O O . ASN A 1 164 ? 8.819 2.515 -0.061 1.00 73.50 164 ASN A O 1
ATOM 1325 N N . ARG A 1 165 ? 9.077 0.673 -1.316 1.00 86.38 165 ARG A N 1
ATOM 1326 C CA . ARG A 1 165 ? 7.637 0.492 -1.539 1.00 86.38 165 ARG A CA 1
ATOM 1327 C C . ARG A 1 165 ? 7.027 -0.290 -0.370 1.00 86.38 165 ARG A C 1
ATOM 1329 O O . ARG A 1 165 ? 7.753 -1.039 0.291 1.00 86.38 165 ARG A O 1
ATOM 1336 N N . PRO A 1 166 ? 5.708 -0.189 -0.129 1.00 90.06 166 PRO A N 1
ATOM 1337 C CA . PRO A 1 166 ? 4.992 -0.971 0.878 1.00 90.06 166 PRO A CA 1
ATOM 1338 C C . PRO A 1 166 ? 5.393 -2.454 0.944 1.00 90.06 166 PRO A C 1
ATOM 1340 O O . PRO A 1 166 ? 5.669 -2.965 2.030 1.00 90.06 166 PRO A O 1
ATOM 1343 N N . LEU A 1 167 ? 5.519 -3.125 -0.210 1.00 91.00 167 LEU A N 1
ATOM 1344 C CA . LEU A 1 167 ? 5.927 -4.534 -0.272 1.00 91.00 167 LEU A CA 1
ATOM 1345 C C . LEU A 1 167 ? 7.370 -4.784 0.199 1.00 91.00 167 LEU A C 1
ATOM 1347 O O . LEU A 1 167 ? 7.615 -5.785 0.865 1.00 91.00 167 LEU A O 1
ATOM 1351 N N . HIS A 1 168 ? 8.321 -3.888 -0.082 1.00 90.25 168 HIS A N 1
ATOM 1352 C CA . HIS A 1 168 ? 9.700 -4.013 0.420 1.00 90.25 168 HIS A CA 1
ATOM 1353 C C . HIS A 1 168 ? 9.783 -3.871 1.936 1.00 90.25 168 HIS A C 1
ATOM 1355 O O . HIS A 1 168 ? 10.636 -4.492 2.561 1.00 90.25 168 HIS A O 1
ATOM 1361 N N . ILE A 1 169 ? 8.927 -3.035 2.530 1.00 89.00 169 ILE A N 1
ATOM 1362 C CA . ILE A 1 169 ? 8.920 -2.815 3.979 1.00 89.00 169 ILE A CA 1
ATOM 1363 C C . ILE A 1 169 ? 8.417 -4.073 4.685 1.00 89.00 169 ILE A C 1
ATOM 1365 O O . ILE A 1 169 ? 9.093 -4.582 5.577 1.00 89.00 169 ILE A O 1
ATOM 1369 N N . ILE A 1 170 ? 7.262 -4.601 4.266 1.00 90.38 170 ILE A N 1
ATOM 1370 C CA . ILE A 1 170 ? 6.676 -5.786 4.905 1.00 90.38 170 ILE A CA 1
ATOM 1371 C C . ILE A 1 170 ? 7.486 -7.059 4.642 1.00 90.38 170 ILE A C 1
ATOM 1373 O O . ILE A 1 170 ? 7.482 -7.953 5.482 1.00 90.38 170 ILE A O 1
ATOM 1377 N N . ALA A 1 171 ? 8.221 -7.136 3.526 1.00 90.94 171 ALA A N 1
ATOM 1378 C CA . ALA A 1 171 ? 9.095 -8.272 3.233 1.00 90.94 171 ALA A CA 1
ATOM 1379 C C . ALA A 1 171 ? 10.142 -8.511 4.337 1.00 90.94 171 ALA A C 1
ATOM 1381 O O . ALA A 1 171 ? 10.499 -9.653 4.610 1.00 90.94 171 ALA A O 1
ATOM 1382 N N . LYS A 1 172 ? 10.582 -7.446 5.018 1.00 88.62 172 LYS A N 1
ATOM 1383 C CA . LYS A 1 172 ? 11.556 -7.508 6.122 1.00 88.62 172 LYS A CA 1
ATOM 1384 C C . LYS A 1 172 ? 10.966 -8.016 7.432 1.00 88.62 172 LYS A C 1
ATOM 1386 O O . LYS A 1 172 ? 11.693 -8.184 8.399 1.00 88.62 172 LYS A O 1
ATOM 1391 N N . CYS A 1 173 ? 9.653 -8.212 7.503 1.00 87.19 173 CYS A N 1
ATOM 1392 C CA . CYS A 1 173 ? 9.023 -8.739 8.701 1.00 87.19 173 CYS A CA 1
ATOM 1393 C C . CYS A 1 173 ? 9.491 -10.182 8.929 1.00 87.19 173 CYS A C 1
ATOM 1395 O O . CYS A 1 173 ? 9.295 -11.052 8.078 1.00 87.19 173 CYS A O 1
ATOM 1397 N N . SER A 1 174 ? 10.073 -10.448 10.097 1.00 85.94 174 SER A N 1
ATOM 1398 C CA . SER A 1 174 ? 10.517 -11.794 10.462 1.00 85.94 174 SER A CA 1
ATOM 1399 C C . SER A 1 174 ? 9.382 -12.700 10.962 1.00 85.94 174 SER A C 1
ATOM 1401 O O . SER A 1 174 ? 9.585 -13.898 11.148 1.00 85.94 174 SER A O 1
ATOM 1403 N N . ASN A 1 175 ? 8.167 -12.165 11.137 1.00 86.88 175 ASN A N 1
ATOM 1404 C CA . ASN A 1 175 ? 6.987 -12.925 11.541 1.00 86.88 175 ASN A CA 1
ATOM 1405 C C . ASN A 1 175 ? 6.007 -13.109 10.371 1.00 86.88 175 ASN A C 1
ATOM 1407 O O . ASN A 1 175 ? 5.243 -12.206 10.023 1.00 86.88 175 ASN A O 1
ATOM 1411 N N . ILE A 1 176 ? 5.961 -14.317 9.802 1.00 86.38 176 ILE A N 1
ATOM 1412 C CA . ILE A 1 176 ? 5.057 -14.646 8.688 1.00 86.38 176 ILE A CA 1
ATOM 1413 C C . ILE A 1 176 ? 3.572 -14.460 9.036 1.00 86.38 176 ILE A C 1
ATOM 1415 O O . ILE A 1 176 ? 2.790 -14.095 8.158 1.00 86.38 176 ILE A O 1
ATOM 1419 N N . LEU A 1 177 ? 3.168 -14.662 10.297 1.00 85.69 177 LEU A N 1
ATOM 1420 C CA . LEU A 1 177 ? 1.767 -14.524 10.715 1.00 85.69 177 LEU A CA 1
ATOM 1421 C C . LEU A 1 177 ? 1.280 -13.072 10.627 1.00 85.69 177 LEU A C 1
ATOM 1423 O O . LEU A 1 177 ? 0.103 -12.834 10.368 1.00 85.69 177 LEU A O 1
ATOM 1427 N N . GLU A 1 178 ? 2.187 -12.112 10.801 1.00 85.31 178 GLU A N 1
ATOM 1428 C CA . GLU A 1 178 ? 1.906 -10.681 10.664 1.00 85.31 178 GLU A CA 1
ATOM 1429 C C . GLU A 1 178 ? 2.127 -10.187 9.231 1.00 85.31 178 GLU A C 1
ATOM 1431 O O . GLU A 1 178 ? 1.346 -9.384 8.716 1.00 85.31 178 GLU A O 1
ATOM 1436 N N . ALA A 1 179 ? 3.160 -10.702 8.559 1.00 88.50 179 ALA A N 1
ATOM 1437 C CA . ALA A 1 179 ? 3.497 -10.316 7.196 1.00 88.50 179 ALA A CA 1
ATOM 1438 C C . ALA A 1 179 ? 2.441 -10.773 6.182 1.00 88.50 179 ALA A C 1
ATOM 1440 O O . ALA A 1 179 ? 2.044 -10.001 5.308 1.00 88.50 179 ALA A O 1
ATOM 1441 N N . LYS A 1 180 ? 1.973 -12.024 6.294 1.00 90.12 180 LYS A N 1
ATOM 1442 C CA . LYS A 1 180 ? 1.110 -12.660 5.291 1.00 90.12 180 LYS A CA 1
ATOM 1443 C C . LYS A 1 180 ? -0.190 -11.885 5.031 1.00 90.12 180 LYS A C 1
ATOM 1445 O O . LYS A 1 180 ? -0.421 -11.568 3.865 1.00 90.12 180 LYS A O 1
ATOM 1450 N N . PRO A 1 181 ? -0.998 -11.499 6.042 1.00 91.12 181 PRO A N 1
ATOM 1451 C CA . PRO A 1 181 ? -2.230 -10.747 5.798 1.00 91.12 181 PRO A CA 1
ATOM 1452 C C . PRO A 1 181 ? -1.978 -9.412 5.091 1.00 91.12 181 PRO A C 1
ATOM 1454 O O . PRO A 1 181 ? -2.728 -9.027 4.195 1.00 91.12 181 PRO A O 1
ATOM 1457 N N . VAL A 1 182 ? -0.912 -8.701 5.473 1.00 91.44 182 VAL A N 1
ATOM 1458 C CA . VAL A 1 182 ? -0.553 -7.406 4.878 1.00 91.44 182 VAL A CA 1
ATOM 1459 C C . VAL A 1 182 ? -0.080 -7.581 3.433 1.00 91.44 182 VAL A C 1
ATOM 1461 O O . VAL A 1 182 ? -0.505 -6.822 2.566 1.00 91.44 182 VAL A O 1
ATOM 1464 N N . ILE A 1 183 ? 0.748 -8.592 3.152 1.00 92.25 183 ILE A N 1
ATOM 1465 C CA . ILE A 1 183 ? 1.204 -8.918 1.792 1.00 92.25 183 ILE A CA 1
ATOM 1466 C C . ILE A 1 183 ? 0.011 -9.264 0.898 1.00 92.25 183 ILE A C 1
ATOM 1468 O O . ILE A 1 183 ? -0.130 -8.685 -0.177 1.00 92.25 183 ILE A O 1
ATOM 1472 N N . GLU A 1 184 ? -0.876 -10.152 1.349 1.00 91.81 184 GLU A N 1
ATOM 1473 C CA . GLU A 1 184 ? -2.071 -10.548 0.596 1.00 91.81 184 GLU A CA 1
ATOM 1474 C C . GLU A 1 184 ? -2.990 -9.351 0.315 1.00 91.81 184 GLU A C 1
ATOM 1476 O O . GLU A 1 184 ? -3.461 -9.194 -0.812 1.00 91.81 184 GLU A O 1
ATOM 1481 N N . LEU A 1 185 ? -3.193 -8.466 1.299 1.00 92.81 185 LEU A N 1
ATOM 1482 C CA . LEU A 1 185 ? -3.968 -7.237 1.122 1.00 92.81 185 LEU A CA 1
ATOM 1483 C C . LEU A 1 185 ? -3.341 -6.312 0.071 1.00 92.81 185 LEU A C 1
ATOM 1485 O O . LEU A 1 185 ? -4.045 -5.830 -0.815 1.00 92.81 185 LEU A O 1
ATOM 1489 N N . LEU A 1 186 ? -2.032 -6.063 0.150 1.00 92.75 186 LEU A N 1
ATOM 1490 C CA . LEU A 1 186 ? -1.332 -5.197 -0.802 1.00 92.75 186 LEU A CA 1
ATOM 1491 C C . LEU A 1 186 ? -1.419 -5.758 -2.226 1.00 92.75 186 LEU A C 1
ATOM 1493 O O . LEU A 1 186 ? -1.751 -5.017 -3.151 1.00 92.75 186 LEU A O 1
ATOM 1497 N N . LEU A 1 187 ? -1.189 -7.062 -2.401 1.00 91.56 187 LEU A N 1
ATOM 1498 C CA . LEU A 1 187 ? -1.296 -7.736 -3.699 1.00 91.56 187 LEU A CA 1
ATOM 1499 C C . LEU A 1 187 ? -2.725 -7.678 -4.253 1.00 91.56 187 LEU A C 1
ATOM 1501 O O . LEU A 1 187 ? -2.916 -7.335 -5.419 1.00 91.56 187 LEU A O 1
ATOM 1505 N N . ALA A 1 188 ? -3.734 -7.937 -3.417 1.00 90.56 188 ALA A N 1
ATOM 1506 C CA . ALA A 1 188 ? -5.141 -7.828 -3.803 1.00 90.56 188 ALA A CA 1
ATOM 1507 C C . ALA A 1 188 ? -5.528 -6.398 -4.220 1.00 90.56 188 ALA A C 1
ATOM 1509 O O . ALA A 1 188 ? -6.405 -6.211 -5.063 1.00 90.56 188 ALA A O 1
ATOM 1510 N N . CYS A 1 189 ? -4.857 -5.388 -3.663 1.00 91.38 189 CYS A N 1
ATOM 1511 C CA . CYS A 1 189 ? -5.034 -3.982 -4.015 1.00 91.38 189 CYS A CA 1
ATOM 1512 C C . CYS A 1 189 ? -4.128 -3.502 -5.167 1.00 91.38 189 CYS A C 1
ATOM 1514 O O . CYS A 1 189 ? -4.091 -2.304 -5.441 1.00 91.38 189 CYS A O 1
ATOM 1516 N N . GLY A 1 190 ? -3.438 -4.408 -5.870 1.00 88.88 190 GLY A N 1
ATOM 1517 C CA . GLY A 1 190 ? -2.658 -4.088 -7.070 1.00 88.88 190 GLY A CA 1
ATOM 1518 C C . GLY A 1 190 ? -1.197 -3.717 -6.812 1.00 88.88 190 GLY A C 1
ATOM 1519 O O . GLY A 1 190 ? -0.580 -3.048 -7.643 1.00 88.88 190 GLY A O 1
ATOM 1520 N N . ALA A 1 191 ? -0.628 -4.120 -5.674 1.00 90.69 191 ALA A N 1
ATOM 1521 C CA . ALA A 1 191 ? 0.804 -3.985 -5.452 1.00 90.69 191 ALA A CA 1
ATOM 1522 C C . ALA A 1 191 ? 1.590 -4.918 -6.386 1.00 90.69 191 ALA A C 1
ATOM 1524 O O . ALA A 1 191 ? 1.248 -6.090 -6.551 1.00 90.69 191 ALA A O 1
ATOM 1525 N N . HIS A 1 192 ? 2.658 -4.397 -6.982 1.00 89.88 192 HIS A N 1
ATOM 1526 C CA . HIS A 1 192 ? 3.508 -5.119 -7.920 1.00 89.88 192 HIS A CA 1
ATOM 1527 C C . HIS A 1 192 ? 4.595 -5.909 -7.173 1.00 89.88 192 HIS A C 1
ATOM 1529 O O . HIS A 1 192 ? 5.509 -5.293 -6.618 1.00 89.88 192 HIS A O 1
ATOM 1535 N N . PRO A 1 193 ? 4.552 -7.258 -7.159 1.00 90.06 193 PRO A N 1
ATOM 1536 C CA . PRO A 1 193 ? 5.552 -8.071 -6.458 1.00 90.06 193 PRO A CA 1
ATOM 1537 C C . PRO A 1 193 ? 6.940 -8.023 -7.112 1.00 90.06 193 PRO A C 1
ATOM 1539 O O . PRO A 1 193 ? 7.918 -8.471 -6.517 1.00 90.06 193 PRO A O 1
ATOM 1542 N N . ASP A 1 194 ? 7.032 -7.494 -8.330 1.00 88.94 194 ASP A N 1
ATOM 1543 C CA . ASP A 1 194 ? 8.254 -7.322 -9.107 1.00 88.94 194 ASP A CA 1
ATOM 1544 C C . ASP A 1 194 ? 8.730 -5.872 -9.224 1.00 88.94 194 ASP A C 1
ATOM 1546 O O . ASP A 1 194 ? 9.786 -5.639 -9.820 1.00 88.94 194 ASP A O 1
ATOM 1550 N N . ALA A 1 195 ? 7.988 -4.916 -8.658 1.00 88.44 195 ALA A N 1
ATOM 1551 C CA . ALA A 1 195 ? 8.423 -3.531 -8.620 1.00 88.44 195 ALA A CA 1
ATOM 1552 C C . ALA A 1 195 ? 9.706 -3.411 -7.801 1.00 88.44 195 ALA A C 1
ATOM 1554 O O . ALA A 1 195 ? 9.839 -4.005 -6.733 1.00 88.44 195 ALA A O 1
ATOM 1555 N N . VAL A 1 196 ? 10.646 -2.613 -8.287 1.00 87.94 196 VAL A N 1
ATOM 1556 C CA . VAL A 1 196 ? 11.949 -2.461 -7.643 1.00 87.94 196 VAL A CA 1
ATOM 1557 C C . VAL A 1 196 ? 11.988 -1.224 -6.752 1.00 87.94 196 VAL A C 1
ATOM 1559 O O . VAL A 1 196 ? 11.226 -0.269 -6.944 1.00 87.94 196 VAL A O 1
ATOM 1562 N N . ASP A 1 197 ? 12.844 -1.259 -5.732 1.00 84.81 197 ASP A N 1
ATOM 1563 C CA . ASP A 1 197 ? 13.175 -0.079 -4.934 1.00 84.81 197 ASP A CA 1
ATOM 1564 C C . ASP A 1 197 ? 14.181 0.826 -5.676 1.00 84.81 197 ASP A C 1
ATOM 1566 O O . ASP A 1 197 ? 14.594 0.561 -6.807 1.00 84.81 197 ASP A O 1
ATOM 1570 N N . HIS A 1 198 ? 14.626 1.897 -5.016 1.00 78.19 198 HIS A N 1
ATOM 1571 C CA . HIS A 1 198 ? 15.651 2.803 -5.548 1.00 78.19 198 HIS A CA 1
ATOM 1572 C C . HIS A 1 198 ? 16.998 2.119 -5.866 1.00 78.19 198 HIS A C 1
ATOM 1574 O O . HIS A 1 198 ? 17.807 2.668 -6.610 1.00 78.19 198 HIS A O 1
ATOM 1580 N N . ARG A 1 199 ? 17.264 0.923 -5.325 1.00 81.94 199 ARG A N 1
ATOM 1581 C CA . ARG A 1 199 ? 18.481 0.141 -5.594 1.00 81.94 199 ARG A CA 1
ATOM 1582 C C . ARG A 1 199 ? 18.298 -0.847 -6.742 1.00 81.94 199 ARG A C 1
ATOM 1584 O O . ARG A 1 199 ? 19.294 -1.414 -7.186 1.00 81.94 199 ARG A O 1
ATOM 1591 N N . GLY A 1 200 ? 17.079 -1.024 -7.250 1.00 84.75 200 GLY A N 1
ATOM 1592 C CA . GLY A 1 200 ? 16.761 -2.051 -8.240 1.00 84.75 200 GLY A CA 1
ATOM 1593 C C . GLY A 1 200 ? 16.438 -3.414 -7.615 1.00 84.75 200 GLY A C 1
ATOM 1594 O O . GLY A 1 200 ? 16.404 -4.412 -8.328 1.00 84.75 200 GLY A O 1
ATOM 1595 N N . VAL A 1 201 ? 16.220 -3.482 -6.297 1.00 88.12 201 VAL A N 1
ATOM 1596 C CA . VAL A 1 201 ? 15.960 -4.731 -5.565 1.00 88.12 201 VAL A CA 1
ATOM 1597 C C . VAL A 1 201 ? 14.457 -5.009 -5.533 1.00 88.12 201 VAL A C 1
ATOM 1599 O O . VAL A 1 201 ? 13.669 -4.087 -5.324 1.00 88.12 201 VAL A O 1
ATOM 1602 N N . GLN A 1 202 ? 14.035 -6.263 -5.725 1.00 90.62 202 GLN A N 1
ATOM 1603 C CA . GLN A 1 202 ? 12.626 -6.671 -5.612 1.00 90.62 202 GLN A CA 1
ATOM 1604 C C . GLN A 1 202 ? 12.245 -7.003 -4.155 1.00 90.62 202 GLN A C 1
ATOM 1606 O O . GLN A 1 202 ? 13.106 -7.415 -3.378 1.00 90.62 202 GLN A O 1
ATOM 1611 N N . PRO A 1 203 ? 10.957 -6.922 -3.766 1.00 90.62 203 PRO A N 1
ATOM 1612 C CA . PRO A 1 203 ? 10.510 -7.214 -2.404 1.00 90.62 203 PRO A CA 1
ATOM 1613 C C . PRO A 1 203 ? 10.950 -8.587 -1.889 1.00 90.62 203 PRO A C 1
ATOM 1615 O O . PRO A 1 203 ? 11.391 -8.709 -0.753 1.00 90.62 203 PRO A O 1
ATOM 1618 N N . LYS A 1 204 ? 10.888 -9.623 -2.735 1.00 91.19 204 LYS A N 1
ATOM 1619 C CA . LYS A 1 204 ? 11.281 -10.998 -2.371 1.00 91.19 204 LYS A CA 1
ATOM 1620 C C . LYS A 1 204 ? 12.763 -11.127 -1.991 1.00 91.19 204 LYS A C 1
ATOM 1622 O O . LYS A 1 204 ? 13.129 -12.055 -1.276 1.00 91.19 204 LYS A O 1
ATOM 1627 N N . ASP A 1 205 ? 13.608 -10.240 -2.514 1.00 90.56 205 ASP A N 1
ATOM 1628 C CA . ASP A 1 205 ? 15.052 -10.261 -2.290 1.00 90.56 205 ASP A CA 1
ATOM 1629 C C . ASP A 1 205 ? 15.423 -9.512 -1.001 1.00 90.56 205 ASP A C 1
ATOM 1631 O O . ASP A 1 205 ? 16.476 -9.769 -0.428 1.00 90.56 205 ASP A O 1
ATOM 1635 N N . GLU A 1 206 ? 14.524 -8.661 -0.494 1.00 88.00 206 GLU A N 1
ATOM 1636 C CA . GLU A 1 206 ? 14.610 -8.039 0.836 1.00 88.00 206 GLU A CA 1
ATOM 1637 C C . GLU A 1 206 ? 14.011 -8.911 1.952 1.00 88.00 206 GLU A C 1
ATOM 1639 O O . GLU A 1 206 ? 14.035 -8.512 3.115 1.00 88.00 206 GLU A O 1
ATOM 1644 N N . ALA A 1 207 ? 13.441 -10.073 1.621 1.00 89.94 207 ALA A N 1
ATOM 1645 C CA . ALA A 1 207 ? 12.781 -10.920 2.602 1.00 89.94 207 ALA A CA 1
ATOM 1646 C C . ALA A 1 207 ? 13.782 -11.586 3.558 1.00 89.94 207 ALA A C 1
ATOM 1648 O O . ALA A 1 207 ? 14.667 -12.323 3.120 1.00 89.94 207 ALA A O 1
ATOM 1649 N N . GLU A 1 208 ? 13.607 -11.370 4.865 1.00 85.06 208 GLU A N 1
ATOM 1650 C CA . GLU A 1 208 ? 14.471 -11.961 5.900 1.00 85.06 208 GLU A CA 1
ATOM 1651 C C . GLU A 1 208 ? 14.170 -13.449 6.126 1.00 85.06 208 GLU A C 1
ATOM 1653 O O . GLU A 1 208 ? 15.071 -14.243 6.397 1.00 85.06 208 GLU A O 1
ATOM 1658 N N . VAL A 1 209 ? 12.899 -13.842 5.989 1.00 88.38 209 VAL A N 1
ATOM 1659 C CA . VAL A 1 209 ? 12.423 -15.204 6.264 1.00 88.38 209 VAL A CA 1
ATOM 1660 C C . VAL A 1 209 ? 12.021 -15.913 4.976 1.00 88.38 209 VAL A C 1
ATOM 1662 O O . VAL A 1 209 ? 11.389 -15.337 4.085 1.00 88.38 209 VAL A O 1
ATOM 1665 N N . ARG A 1 210 ? 12.364 -17.206 4.895 1.00 90.19 210 ARG A N 1
ATOM 1666 C CA . ARG A 1 210 ? 12.104 -18.063 3.730 1.00 90.19 210 ARG A CA 1
ATOM 1667 C C . ARG A 1 210 ? 10.628 -18.082 3.332 1.00 90.19 210 ARG A C 1
ATOM 1669 O O . ARG A 1 210 ? 10.338 -17.952 2.149 1.00 90.19 210 ARG A O 1
ATOM 1676 N N . ASP A 1 211 ? 9.720 -18.177 4.296 1.00 90.75 211 ASP A N 1
ATOM 1677 C CA . ASP A 1 211 ? 8.279 -18.256 4.032 1.00 90.75 211 ASP A CA 1
ATOM 1678 C C . ASP A 1 211 ? 7.738 -16.966 3.399 1.00 90.75 211 ASP A C 1
ATOM 1680 O O . ASP A 1 211 ? 6.925 -17.014 2.477 1.00 90.75 211 ASP A O 1
ATOM 1684 N N . VAL A 1 212 ? 8.235 -15.799 3.831 1.00 89.94 212 VAL A N 1
ATOM 1685 C CA . VAL A 1 212 ? 7.882 -14.501 3.230 1.00 89.94 212 VAL A CA 1
ATOM 1686 C C . VAL A 1 212 ? 8.411 -14.422 1.798 1.00 89.94 212 VAL A C 1
ATOM 1688 O O . VAL A 1 212 ? 7.689 -14.017 0.883 1.00 89.94 212 VAL A O 1
ATOM 1691 N N . LYS A 1 213 ? 9.651 -14.872 1.573 1.00 91.06 213 LYS A N 1
ATOM 1692 C CA . LYS A 1 213 ? 10.238 -14.964 0.232 1.00 91.06 213 LYS A CA 1
ATOM 1693 C C . LYS A 1 213 ? 9.437 -15.892 -0.679 1.00 91.06 213 LYS A C 1
ATOM 1695 O O . LYS A 1 213 ? 9.203 -15.556 -1.841 1.00 91.06 213 LYS A O 1
ATOM 1700 N N . GLU A 1 214 ? 9.013 -17.044 -0.171 1.00 90.69 214 GLU A N 1
ATOM 1701 C CA . GLU A 1 214 ? 8.212 -18.020 -0.905 1.00 90.69 214 GLU A CA 1
ATOM 1702 C C . GLU A 1 214 ? 6.821 -17.473 -1.235 1.00 90.69 214 GLU A C 1
ATOM 1704 O O . GLU A 1 214 ? 6.382 -17.599 -2.379 1.00 90.69 214 GLU A O 1
ATOM 1709 N N . LEU A 1 215 ? 6.171 -16.781 -0.296 1.00 89.81 215 LEU A N 1
ATOM 1710 C CA . LEU A 1 215 ? 4.888 -16.110 -0.512 1.00 89.81 215 LEU A CA 1
ATOM 1711 C C . LEU A 1 215 ? 4.979 -15.069 -1.639 1.00 89.81 215 LEU A C 1
ATOM 1713 O O . LEU A 1 215 ? 4.190 -15.092 -2.589 1.00 89.81 215 LEU A O 1
ATOM 1717 N N . LEU A 1 216 ? 5.992 -14.199 -1.589 1.00 88.06 216 LEU A N 1
ATOM 1718 C CA . LEU A 1 216 ? 6.234 -13.184 -2.621 1.00 88.06 216 LEU A CA 1
ATOM 1719 C C . LEU A 1 216 ? 6.620 -13.811 -3.972 1.00 88.06 216 LEU A C 1
ATOM 1721 O O . LEU A 1 216 ? 6.236 -13.301 -5.021 1.00 88.06 216 LEU A O 1
ATOM 1725 N N . SER A 1 217 ? 7.323 -14.947 -3.964 1.00 84.44 217 SER A N 1
ATOM 1726 C CA . SER A 1 217 ? 7.721 -15.671 -5.183 1.00 84.44 217 SER A CA 1
ATOM 1727 C C . SER A 1 217 ? 6.580 -16.477 -5.813 1.00 84.44 217 SER A C 1
ATOM 1729 O O . SER A 1 217 ? 6.572 -16.696 -7.026 1.00 84.44 217 SER A O 1
ATOM 1731 N N . THR A 1 218 ? 5.628 -16.941 -5.002 1.00 79.00 218 THR A N 1
ATOM 1732 C CA . THR A 1 218 ? 4.482 -17.767 -5.425 1.00 79.00 218 THR A CA 1
ATOM 1733 C C . THR A 1 218 ? 3.299 -16.922 -5.889 1.00 79.00 218 THR A C 1
ATOM 1735 O O . THR A 1 218 ? 2.412 -17.429 -6.574 1.00 79.00 218 THR A O 1
ATOM 1738 N N . SER A 1 219 ? 3.342 -15.612 -5.638 1.00 65.31 219 SER A N 1
ATOM 1739 C CA . SER A 1 219 ? 2.435 -14.589 -6.180 1.00 65.31 219 SER A CA 1
ATOM 1740 C C . SER A 1 219 ? 2.650 -14.380 -7.700 1.00 65.31 219 SER A C 1
ATOM 1742 O O . SER A 1 219 ? 2.852 -13.271 -8.184 1.00 65.31 219 SER A O 1
ATOM 1744 N N . ARG A 1 220 ? 2.666 -15.489 -8.459 1.00 54.41 220 ARG A N 1
ATOM 1745 C CA . ARG A 1 220 ? 3.258 -15.702 -9.796 1.00 54.41 220 ARG A CA 1
ATOM 1746 C C . ARG A 1 220 ? 2.520 -15.070 -10.968 1.00 54.41 220 ARG A C 1
ATOM 1748 O O . ARG A 1 220 ? 3.036 -15.117 -12.085 1.00 54.41 220 ARG A O 1
ATOM 1755 N N . HIS A 1 221 ? 1.348 -14.482 -10.772 1.00 59.91 221 HIS A N 1
ATOM 1756 C CA . HIS A 1 221 ? 0.621 -13.852 -11.871 1.00 59.91 221 HIS A CA 1
ATOM 1757 C C . HIS A 1 221 ? 1.123 -12.425 -12.099 1.00 59.91 221 HIS A C 1
ATOM 1759 O O . HIS A 1 221 ? 0.389 -11.454 -11.937 1.00 59.91 221 HIS A O 1
ATOM 1765 N N . LEU A 1 222 ? 2.390 -12.301 -12.507 1.00 68.56 222 LEU A N 1
ATOM 1766 C CA . LEU A 1 222 ? 2.843 -11.083 -13.166 1.00 68.56 222 LEU A CA 1
ATOM 1767 C C . LEU A 1 222 ? 1.999 -10.911 -14.421 1.00 68.56 222 LEU A C 1
ATOM 1769 O O . LEU A 1 222 ? 1.972 -11.791 -15.286 1.00 68.56 222 LEU A O 1
ATOM 1773 N N . SER A 1 223 ? 1.291 -9.790 -14.509 1.00 83.88 223 SER A N 1
ATOM 1774 C CA . SER A 1 223 ? 0.515 -9.496 -15.704 1.00 83.88 223 SER A CA 1
ATOM 1775 C C . SER A 1 223 ? 1.449 -9.413 -16.913 1.00 83.88 223 SER A C 1
ATOM 1777 O O . SER A 1 223 ? 2.623 -9.047 -16.786 1.00 83.88 223 SER A O 1
ATOM 1779 N N . LEU A 1 224 ? 0.923 -9.706 -18.106 1.00 87.56 224 LEU A N 1
ATOM 1780 C CA . LEU A 1 224 ? 1.656 -9.510 -19.362 1.00 87.56 224 LEU A CA 1
ATOM 1781 C C . LEU A 1 224 ? 2.270 -8.102 -19.426 1.00 87.56 224 LEU A C 1
ATOM 1783 O O . LEU A 1 224 ? 3.408 -7.939 -19.850 1.00 87.56 224 LEU A O 1
ATOM 1787 N N . LYS A 1 225 ? 1.554 -7.101 -18.898 1.00 89.56 225 LYS A N 1
ATOM 1788 C CA . LYS A 1 225 ? 2.021 -5.718 -18.791 1.00 89.56 225 LYS A CA 1
ATOM 1789 C C . LYS A 1 225 ? 3.317 -5.589 -17.976 1.00 89.56 225 LYS A C 1
ATOM 1791 O O . LYS A 1 225 ? 4.226 -4.897 -18.422 1.00 89.56 225 LYS A O 1
ATOM 1796 N N . CYS A 1 226 ? 3.429 -6.270 -16.830 1.00 87.88 226 CYS A N 1
ATOM 1797 C CA . CYS A 1 226 ? 4.657 -6.274 -16.017 1.00 87.88 226 CYS A CA 1
ATOM 1798 C C . CYS A 1 226 ? 5.810 -6.946 -16.771 1.00 87.88 226 CYS A C 1
ATOM 1800 O O . CYS A 1 226 ? 6.915 -6.418 -16.820 1.00 87.88 226 CYS A O 1
ATOM 1802 N N . ARG A 1 227 ? 5.543 -8.071 -17.450 1.00 87.88 227 ARG A N 1
ATOM 1803 C CA . ARG A 1 227 ? 6.554 -8.761 -18.271 1.00 87.88 227 ARG A CA 1
ATOM 1804 C C . ARG A 1 227 ? 7.063 -7.896 -19.421 1.00 87.88 227 ARG A C 1
ATOM 1806 O O . ARG A 1 227 ? 8.269 -7.814 -19.627 1.00 87.88 227 ARG A O 1
ATOM 1813 N N . CYS A 1 228 ? 6.170 -7.214 -20.133 1.00 91.00 228 CYS A N 1
ATOM 1814 C CA . CYS A 1 228 ? 6.553 -6.262 -21.171 1.00 91.00 228 CYS A CA 1
ATOM 1815 C C . CYS A 1 228 ? 7.373 -5.101 -20.594 1.00 91.00 228 CYS A C 1
ATOM 1817 O O . CYS A 1 228 ? 8.398 -4.753 -21.168 1.00 91.00 228 CYS A O 1
ATOM 1819 N N . ALA A 1 229 ? 6.971 -4.539 -19.449 1.00 91.12 229 ALA A N 1
ATOM 1820 C CA . ALA A 1 229 ? 7.723 -3.475 -18.786 1.00 91.12 229 ALA A CA 1
ATOM 1821 C C . ALA A 1 229 ? 9.137 -3.923 -18.381 1.00 91.12 229 ALA A C 1
ATOM 1823 O O . ALA A 1 229 ? 10.100 -3.222 -18.682 1.00 91.12 229 ALA A O 1
ATOM 1824 N N . GLN A 1 230 ? 9.281 -5.112 -17.786 1.00 88.50 230 GLN A N 1
ATOM 1825 C CA . GLN A 1 230 ? 10.586 -5.701 -17.468 1.00 88.50 230 GLN A CA 1
ATOM 1826 C C . GLN A 1 230 ? 11.461 -5.855 -18.715 1.00 88.50 230 GLN A C 1
ATOM 1828 O O . GLN A 1 230 ? 12.635 -5.496 -18.679 1.00 88.50 230 GLN A O 1
ATOM 1833 N N . LEU A 1 231 ? 10.900 -6.355 -19.822 1.00 91.31 231 LEU A N 1
ATOM 1834 C CA . LEU A 1 231 ? 11.634 -6.506 -21.080 1.00 91.31 231 LEU A CA 1
ATOM 1835 C C . LEU A 1 231 ? 12.104 -5.155 -21.618 1.00 91.31 231 LEU A C 1
ATOM 1837 O O . LEU A 1 231 ? 13.286 -5.010 -21.913 1.00 91.31 231 LEU A O 1
ATOM 1841 N N . ILE A 1 232 ? 11.213 -4.162 -21.665 1.00 91.69 232 ILE A N 1
ATOM 1842 C CA . ILE A 1 232 ? 11.527 -2.792 -22.093 1.00 91.69 232 ILE A CA 1
ATOM 1843 C C . ILE A 1 232 ? 12.689 -2.211 -21.278 1.00 91.69 232 ILE A C 1
ATOM 1845 O O . ILE A 1 232 ? 13.613 -1.645 -21.858 1.00 91.69 232 ILE A O 1
ATOM 1849 N N . VAL A 1 233 ? 12.662 -2.381 -19.951 1.00 88.75 233 VAL A N 1
ATOM 1850 C CA . VAL A 1 233 ? 13.730 -1.915 -19.053 1.00 88.75 233 VAL A CA 1
ATOM 1851 C C . VAL A 1 233 ? 15.027 -2.698 -19.273 1.00 88.75 233 VAL A C 1
ATOM 1853 O O . VAL A 1 233 ? 16.079 -2.088 -19.418 1.00 88.75 233 VAL A O 1
ATOM 1856 N N . SER A 1 234 ? 14.963 -4.032 -19.338 1.00 88.94 234 SER A N 1
ATOM 1857 C CA . SER A 1 234 ? 16.148 -4.898 -19.470 1.00 88.94 234 SER A CA 1
ATOM 1858 C C . SER A 1 234 ? 16.883 -4.752 -20.803 1.00 88.94 234 SER A C 1
ATOM 1860 O O . SER A 1 234 ? 18.075 -5.025 -20.871 1.00 88.94 234 SER A O 1
ATOM 1862 N N . GLN A 1 235 ? 16.167 -4.356 -21.858 1.00 92.62 235 GLN A N 1
ATOM 1863 C CA . GLN A 1 235 ? 16.711 -4.133 -23.199 1.00 92.62 235 GLN A CA 1
ATOM 1864 C C . GLN A 1 235 ? 17.055 -2.657 -23.451 1.00 92.62 235 GLN A C 1
ATOM 1866 O O . GLN A 1 235 ? 17.360 -2.296 -24.582 1.00 92.62 235 GLN A O 1
ATOM 1871 N N . GLU A 1 236 ? 16.949 -1.798 -22.427 1.00 87.75 236 GLU A N 1
ATOM 1872 C CA . GLU A 1 236 ? 17.251 -0.360 -22.499 1.00 87.75 236 GLU A CA 1
ATOM 1873 C C . GLU A 1 236 ? 16.539 0.373 -23.653 1.00 87.75 236 GLU A C 1
ATOM 1875 O O . GLU A 1 236 ? 17.042 1.342 -24.223 1.00 87.75 236 GLU A O 1
ATOM 1880 N N . ILE A 1 237 ? 15.327 -0.072 -24.000 1.00 89.69 237 ILE A N 1
ATOM 1881 C CA . ILE A 1 237 ? 14.551 0.515 -25.096 1.00 89.69 237 ILE A CA 1
ATOM 1882 C C . ILE A 1 237 ? 14.182 1.956 -24.721 1.00 89.69 237 ILE A C 1
ATOM 1884 O O . ILE A 1 237 ? 13.748 2.228 -23.604 1.00 89.69 237 ILE A O 1
ATOM 1888 N N . ASN A 1 238 ? 14.302 2.902 -25.653 1.00 89.44 238 ASN A N 1
ATOM 1889 C CA . ASN A 1 238 ? 13.821 4.264 -25.429 1.00 89.44 238 ASN A CA 1
ATOM 1890 C C . ASN A 1 238 ? 12.295 4.323 -25.618 1.00 89.44 238 ASN A C 1
ATOM 1892 O O . ASN A 1 238 ? 11.806 4.238 -26.740 1.00 89.44 238 ASN A O 1
ATOM 1896 N N . TYR A 1 239 ? 11.543 4.465 -24.523 1.00 88.75 239 TYR A N 1
ATOM 1897 C CA . TYR A 1 239 ? 10.072 4.444 -24.522 1.00 88.75 239 TYR A CA 1
ATOM 1898 C C . TYR A 1 239 ? 9.408 5.746 -24.051 1.00 88.75 239 TYR A C 1
ATOM 1900 O O . TYR A 1 239 ? 8.207 5.927 -24.259 1.00 88.75 239 TYR A O 1
ATOM 1908 N N . LYS A 1 240 ? 10.159 6.658 -23.416 1.00 87.62 240 LYS A N 1
ATOM 1909 C CA . LYS A 1 240 ? 9.600 7.808 -22.676 1.00 87.62 240 LYS A CA 1
ATOM 1910 C C . LYS A 1 240 ? 8.763 8.745 -23.552 1.00 87.62 240 LYS A C 1
ATOM 1912 O O . LYS A 1 240 ? 7.757 9.265 -23.089 1.00 87.62 240 LYS A O 1
ATOM 1917 N N . HIS A 1 241 ? 9.157 8.929 -24.812 1.00 88.88 241 HIS A N 1
ATOM 1918 C CA . HIS A 1 241 ? 8.474 9.822 -25.756 1.00 88.88 241 HIS A CA 1
ATOM 1919 C C . HIS A 1 241 ? 7.387 9.131 -26.592 1.00 88.88 241 HIS A C 1
ATOM 1921 O O . HIS A 1 241 ? 6.624 9.807 -27.276 1.00 88.88 241 HIS A O 1
ATOM 1927 N N . TYR A 1 242 ? 7.310 7.798 -26.547 1.00 89.69 242 TYR A N 1
ATOM 1928 C CA . TYR A 1 242 ? 6.370 7.009 -27.351 1.00 89.69 242 TYR A CA 1
ATOM 1929 C C . TYR A 1 242 ? 5.113 6.615 -26.577 1.00 89.69 242 TYR A C 1
ATOM 1931 O O . TYR A 1 242 ? 4.086 6.298 -27.176 1.00 89.69 242 TYR A O 1
ATOM 1939 N N . PHE A 1 243 ? 5.183 6.620 -25.246 1.00 90.25 243 PHE A N 1
ATOM 1940 C CA . PHE A 1 243 ? 4.089 6.211 -24.380 1.00 90.25 243 PHE A CA 1
ATOM 1941 C C . PHE A 1 243 ? 3.504 7.382 -23.599 1.00 90.25 243 PHE A C 1
ATOM 1943 O O . PHE A 1 243 ? 4.185 8.341 -23.249 1.00 90.25 243 PHE A O 1
ATOM 1950 N N . TYR A 1 244 ? 2.213 7.281 -23.293 1.00 92.06 244 TYR A N 1
ATOM 1951 C CA . TYR A 1 244 ? 1.529 8.254 -22.449 1.00 92.06 244 TYR A CA 1
ATOM 1952 C C . TYR A 1 244 ? 2.070 8.207 -21.003 1.00 92.06 244 TYR A C 1
ATOM 1954 O O . TYR A 1 244 ? 2.468 7.130 -20.544 1.00 92.06 244 TYR A O 1
ATOM 1962 N N . PRO A 1 245 ? 2.025 9.322 -20.241 1.00 89.06 245 PRO A N 1
ATOM 1963 C CA . PRO A 1 245 ? 2.712 9.447 -18.948 1.00 89.06 245 PRO A CA 1
ATOM 1964 C C . PRO A 1 245 ? 2.429 8.315 -17.953 1.00 89.06 245 P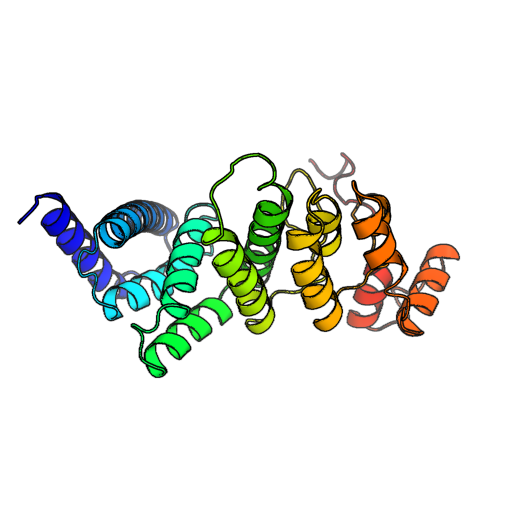RO A C 1
ATOM 1966 O O . PRO A 1 245 ? 3.354 7.736 -17.398 1.00 89.06 245 PRO A O 1
ATOM 1969 N N . LYS A 1 246 ? 1.166 7.897 -17.808 1.00 88.94 246 LYS A N 1
ATOM 1970 C CA . LYS A 1 246 ? 0.788 6.798 -16.897 1.00 88.94 246 LYS A CA 1
ATOM 1971 C C . LYS A 1 246 ? 1.401 5.4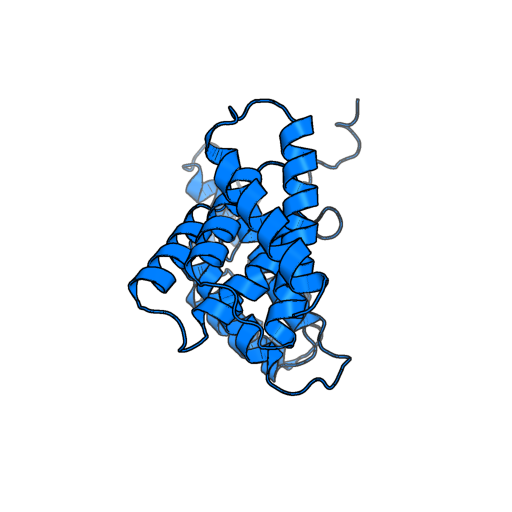40 -17.269 1.00 88.94 246 LYS A C 1
ATOM 1973 O O . LYS A 1 246 ? 1.560 4.577 -16.409 1.00 88.94 246 LYS A O 1
ATOM 1978 N N . LEU A 1 247 ? 1.686 5.192 -18.550 1.00 89.25 247 LEU A N 1
ATOM 1979 C CA . LEU A 1 247 ? 2.369 3.966 -18.977 1.00 89.25 247 LEU A CA 1
ATOM 1980 C C . LEU A 1 247 ? 3.874 4.068 -18.747 1.00 89.25 247 LEU A C 1
ATOM 1982 O O . LEU A 1 247 ? 4.477 3.074 -18.356 1.00 89.25 247 LEU A O 1
ATOM 1986 N N . VAL A 1 248 ? 4.451 5.258 -18.924 1.00 89.62 248 VAL A N 1
ATOM 1987 C CA . VAL A 1 248 ? 5.840 5.535 -18.541 1.00 89.62 248 VAL A CA 1
ATOM 1988 C C . VAL A 1 248 ? 6.017 5.300 -17.040 1.00 89.62 248 VAL A C 1
ATOM 1990 O O . VAL A 1 248 ? 6.838 4.473 -16.671 1.00 89.62 248 VAL A O 1
ATOM 1993 N N . GLU A 1 249 ? 5.175 5.898 -16.190 1.00 86.88 249 GLU A N 1
ATOM 1994 C CA . GLU A 1 249 ? 5.175 5.681 -14.731 1.00 86.88 249 GLU A CA 1
ATOM 1995 C C . GLU A 1 249 ? 5.110 4.194 -14.363 1.00 86.88 249 GLU A C 1
ATOM 1997 O O . GLU A 1 249 ? 5.852 3.725 -13.504 1.00 86.88 249 GLU A O 1
ATOM 2002 N N . PHE A 1 250 ? 4.257 3.430 -15.051 1.00 89.50 250 PHE A N 1
ATOM 2003 C CA . PHE A 1 250 ? 4.145 1.989 -14.848 1.00 89.50 250 PHE A CA 1
ATOM 2004 C C . PHE A 1 250 ? 5.433 1.232 -15.209 1.00 89.50 250 PHE A C 1
ATOM 2006 O O . PHE A 1 250 ? 5.829 0.311 -14.494 1.00 89.50 250 PHE A O 1
ATOM 2013 N N . ILE A 1 251 ? 6.081 1.575 -16.326 1.00 89.88 251 ILE A N 1
ATOM 2014 C CA . ILE A 1 251 ? 7.335 0.927 -16.737 1.00 89.88 251 ILE A CA 1
ATOM 2015 C C . ILE A 1 251 ? 8.450 1.281 -15.747 1.00 89.88 251 ILE A C 1
ATOM 2017 O O . ILE A 1 251 ? 9.183 0.393 -15.314 1.00 89.88 251 ILE A O 1
ATOM 2021 N N . GLU A 1 252 ? 8.505 2.537 -15.308 1.00 88.06 252 GLU A N 1
ATOM 2022 C CA . GLU A 1 252 ? 9.463 3.033 -14.315 1.00 88.06 252 GLU A CA 1
ATOM 2023 C C . GLU A 1 252 ? 9.328 2.330 -12.947 1.00 88.06 252 GLU A C 1
ATOM 2025 O O . GLU A 1 252 ? 10.296 2.278 -12.195 1.00 88.06 252 GLU A O 1
ATOM 2030 N N . LEU A 1 253 ? 8.197 1.672 -12.635 1.00 85.56 253 LEU A N 1
ATOM 2031 C CA . LEU A 1 253 ? 8.090 0.797 -11.449 1.00 85.56 253 LEU A CA 1
ATOM 2032 C C . LEU A 1 253 ? 9.126 -0.341 -11.434 1.00 85.56 253 LEU A C 1
ATOM 2034 O O . LEU A 1 253 ? 9.477 -0.841 -10.363 1.00 85.56 253 LEU A O 1
ATOM 2038 N N . HIS A 1 254 ? 9.588 -0.752 -12.614 1.00 87.75 254 HIS A N 1
ATOM 2039 C CA . HIS A 1 254 ? 10.502 -1.873 -12.833 1.00 87.75 254 HIS A CA 1
ATOM 2040 C C . HIS A 1 254 ? 11.934 -1.400 -13.115 1.00 87.75 254 HIS A C 1
ATOM 2042 O O . HIS A 1 254 ? 12.842 -2.223 -13.225 1.00 87.75 254 HIS A O 1
ATOM 2048 N N . ARG A 1 255 ? 12.143 -0.085 -13.246 1.00 84.75 255 ARG A N 1
ATOM 2049 C CA . ARG A 1 255 ? 13.457 0.517 -13.447 1.00 84.75 255 ARG A CA 1
ATOM 2050 C C . ARG A 1 255 ? 14.043 0.896 -12.092 1.00 84.75 255 ARG A C 1
ATOM 2052 O O . ARG A 1 255 ? 13.345 1.394 -11.210 1.00 84.75 255 ARG A O 1
ATOM 2059 N N . LYS A 1 256 ? 15.347 0.685 -11.927 1.00 79.25 256 LYS A N 1
ATOM 2060 C CA . LYS A 1 256 ? 16.084 1.298 -10.823 1.00 79.25 256 LYS A CA 1
ATOM 2061 C C . LYS A 1 256 ? 15.948 2.815 -10.956 1.00 79.25 256 LYS A C 1
ATOM 2063 O O . LYS A 1 256 ? 16.177 3.353 -12.035 1.00 79.25 256 LYS A O 1
ATOM 2068 N N . SER A 1 257 ? 15.567 3.485 -9.872 1.00 66.25 257 SER A N 1
ATOM 2069 C CA . SER A 1 257 ? 15.562 4.944 -9.851 1.00 66.25 257 SER A CA 1
ATOM 2070 C C . SER A 1 257 ? 16.992 5.433 -10.075 1.00 66.25 257 SER A C 1
ATOM 2072 O O . SER A 1 257 ? 17.874 5.184 -9.249 1.00 66.25 257 SER A O 1
ATOM 2074 N N . ASP A 1 258 ? 17.212 6.125 -11.189 1.00 57.69 258 ASP A N 1
ATOM 2075 C CA . ASP A 1 258 ? 18.366 6.998 -11.362 1.00 57.69 258 ASP A CA 1
ATOM 2076 C C . ASP A 1 258 ? 18.141 8.150 -10.377 1.00 57.69 258 ASP A C 1
ATOM 2078 O O . ASP A 1 258 ? 17.433 9.110 -10.665 1.00 57.69 258 ASP A O 1
ATOM 2082 N N . SER A 1 259 ? 18.566 7.962 -9.130 1.00 41.34 259 SER A N 1
ATOM 2083 C CA . SER A 1 259 ? 18.340 8.936 -8.068 1.00 41.34 259 SER A CA 1
ATOM 2084 C C . SER A 1 259 ? 18.811 10.327 -8.527 1.00 41.34 259 SER A C 1
ATOM 2086 O O . SER A 1 259 ? 19.993 10.452 -8.843 1.00 41.34 259 SER A O 1
ATOM 2088 N N . PRO A 1 260 ? 17.969 11.379 -8.471 1.00 41.38 260 PRO A N 1
ATOM 2089 C CA . PRO A 1 260 ? 18.411 12.764 -8.672 1.00 41.38 260 PRO A CA 1
ATOM 2090 C C . PRO A 1 260 ? 19.342 13.244 -7.544 1.00 41.38 260 PRO A C 1
ATOM 2092 O O . PRO A 1 260 ? 19.911 14.320 -7.610 1.00 41.38 260 PRO A O 1
ATOM 2095 N N . TRP A 1 261 ? 19.553 12.432 -6.503 1.00 42.78 261 TRP A N 1
ATOM 2096 C CA . TRP A 1 261 ? 20.542 12.680 -5.451 1.00 42.78 261 TRP A CA 1
ATOM 2097 C C . TRP A 1 261 ? 21.954 12.187 -5.814 1.00 42.78 261 TRP A C 1
ATOM 2099 O O . TRP A 1 261 ? 22.734 11.825 -4.929 1.00 42.78 261 TRP A O 1
ATOM 2109 N N . THR A 1 262 ? 22.305 12.128 -7.102 1.00 35.69 262 THR A N 1
ATOM 2110 C CA . THR A 1 262 ? 23.711 12.305 -7.482 1.00 35.69 262 THR A CA 1
ATOM 2111 C C . THR A 1 262 ? 24.126 13.694 -7.006 1.00 35.69 262 THR A C 1
ATOM 2113 O O . THR A 1 262 ? 23.378 14.649 -7.165 1.00 35.69 262 THR A O 1
ATOM 2116 N N . ARG A 1 263 ? 25.280 13.792 -6.347 1.00 38.25 263 ARG A N 1
ATOM 2117 C CA . ARG A 1 263 ? 25.814 14.960 -5.616 1.00 38.25 263 ARG A CA 1
ATOM 2118 C C . ARG A 1 263 ? 25.949 16.281 -6.410 1.00 38.25 263 ARG A C 1
ATOM 2120 O O . ARG A 1 263 ? 26.543 17.211 -5.878 1.00 38.25 263 ARG A O 1
ATOM 2127 N N . ASP A 1 264 ? 25.395 16.379 -7.611 1.00 36.53 264 ASP A N 1
ATOM 2128 C CA . ASP A 1 264 ? 25.649 17.457 -8.565 1.00 36.53 264 ASP A CA 1
ATOM 2129 C C . ASP A 1 264 ? 24.535 18.524 -8.627 1.00 36.53 264 ASP A C 1
ATOM 2131 O O . ASP A 1 264 ? 24.759 19.585 -9.201 1.00 36.53 264 ASP A O 1
ATOM 2135 N N . ASP A 1 265 ? 23.389 18.318 -7.959 1.00 35.38 265 ASP A N 1
ATOM 2136 C CA . ASP A 1 265 ? 22.288 19.305 -7.884 1.00 35.38 265 ASP A CA 1
ATOM 2137 C C . ASP A 1 265 ? 22.220 20.067 -6.539 1.00 35.38 265 ASP A C 1
ATOM 2139 O O . ASP A 1 265 ? 21.193 20.638 -6.175 1.00 35.38 265 ASP A O 1
ATOM 2143 N N . LEU A 1 266 ? 23.320 20.093 -5.777 1.00 35.12 266 LEU A N 1
ATOM 2144 C CA . LEU A 1 266 ? 23.501 21.009 -4.645 1.00 35.12 266 LEU A CA 1
ATOM 2145 C C . LEU A 1 266 ? 24.453 22.140 -5.056 1.00 35.12 266 LEU A C 1
ATOM 2147 O O . LEU A 1 266 ? 25.651 22.075 -4.776 1.00 35.12 266 LEU A O 1
ATOM 2151 N N . TRP A 1 267 ? 23.910 23.165 -5.709 1.00 39.19 267 TRP A N 1
ATOM 2152 C CA . TRP A 1 267 ? 24.508 24.500 -5.778 1.00 39.19 267 TRP A CA 1
ATOM 2153 C C . TRP A 1 267 ? 23.578 25.514 -5.112 1.00 39.19 267 TRP A C 1
ATOM 2155 O O . TRP A 1 267 ? 22.361 25.495 -5.402 1.00 39.19 267 TRP A O 1
#

Radius of gyration: 21.27 Å; Cα contacts (8 Å, |Δi|>4): 283; chains: 1; bounding box: 48×52×66 Å

Sequence (267 aa):
MDLSHRSFQLRLHAFQLIPQVQNDNCDIARLLGSLCYGICGQLFRVWEEDAFVSIDSLVIIANWTFKLNAFLGYTEIKLLEIIICLIQSKKLTKNEQCALINSIRRIGTEGKQHFLTYFIQRVALNTSVQQSGQFSFTTFSAIRLLIQCGADVNALSNHWRRINRPLHIIAKCSNILEAKPVIELLLACGAHPDAVDHRGVQPKDEAEVRDVKELLSTSRHLSLKCRCAQLIVSQEINYKHYFYPKLVEFIELHRKSDSPWTRDDLW

Organism: Adineta ricciae (NCBI:txid249248)

Foldseek 3Di:
DDPLVVVLVVLLVVLVPCVPDDDPDVVVLVVVLVSLLVNLVSVVVCVVVVHDDDLVSLLSSLLVCLVSVVHDLPSVQSSLLVLLVVLPDPPDDPVSNVSSLVSLLSRDQLSLQQNLLVLLLCLQPVVPDPPDDDSLVSSLSSNVSSVVSPHDQLAFRPDPPFGDGSLLSLLNRPDCVSSVSSNVSSVVSPHDQQFAGLALDGSLRSHPDPVSNVSSVVSPCPDPLNVVLLVCQVVVPPCCVPDDPVSVVVSCSNHNPPDPPPVPPPD

InterPro domains:
  IPR036770 Ankyrin repeat-containing domain superfamily [G3DSA:1.25.40.20] (124-227)
  IPR036770 Ankyrin repeat-containing domain superfamily [SSF48403] (141-215)

Nearest PDB structures (foldseek):
  8wqa-assembly1_B  TM=6.789E-01  e=5.520E-07  Homo sapiens
  8wqf-assembly1_F  TM=6.860E-01  e=1.036E-06  Homo sapiens
  8je1-assembly1_I  TM=5.625E-01  e=1.846E-05  Homo sapiens
  7vv5-assembly1_R  TM=2.026E-01  e=4.775E+00  Homo sapiens

Mean predicted aligned error: 12.94 Å

Secondary structure (DSSP, 8-state):
--HHHHHHHHHHHHHHTGGGS-S--HHHHHHHHHHHHHHHHHHHHHHHTT----HHHHHHHHHHHHHHTTS-TTSHHHHHHHHHHHHHSTTS-HHHHHHHHHHHHTS-HHHHHHHHHHHHHHHHH-TT----SHHHHHHHHHHHHHHHTT--TTPPP--TT----HHHHHHT-S-HHHHHHHHHHHHHTT--TT---TTS--GGGS-SSHHHHHHHHH-----HHHHHHHHHHHTT---TTTS-HHHHHHHHTTS----TTSTTS--

Solvent-accessible surface area (backbone atoms only — not comparable to full-atom values): 15262 Å² total; per-residue (Å²): 137,57,73,67,59,56,54,48,51,53,52,52,53,59,55,71,61,49,88,78,62,80,93,82,48,71,68,57,53,52,52,50,49,52,51,48,40,55,48,49,57,48,50,50,52,35,53,76,66,73,47,87,70,55,67,68,58,52,52,50,50,51,51,47,51,57,66,56,59,88,76,57,88,78,58,51,58,65,48,51,49,49,52,47,55,47,64,72,36,90,84,59,53,73,68,58,41,51,52,54,51,52,46,58,42,68,42,52,68,68,56,36,30,43,51,44,40,49,49,41,42,50,66,26,62,58,84,82,62,95,69,74,77,62,63,60,57,55,40,54,52,42,46,52,50,40,44,76,44,65,28,57,54,65,44,66,29,85,46,97,87,61,51,37,26,47,57,38,43,32,23,44,18,76,47,57,85,66,29,48,63,55,51,54,51,38,46,75,70,67,28,60,70,68,36,31,26,56,84,49,49,35,22,43,78,51,27,72,31,69,68,48,23,48,53,49,60,65,64,66,79,69,48,71,66,54,54,51,26,45,50,42,54,77,68,69,56,93,48,74,90,79,44,59,69,74,57,42,57,56,33,51,38,53,32,50,50,81,60,81,80,51,89,79,77,79,126